Protein AF-A0A5K0XGJ3-F1 (afdb_monomer_lite)

Secondary structure (DSSP, 8-state):
--GGGSTTHHHHHHTT-TTTB---S----TTT--SS-HHHHHHHHHHHTTPPPPEEEEEEE---GGGGSSSS----------------------------------EEEEEEEEE-TTS-EEEEE--S--BSSHHHHHHHHHHHHHHHHHHHHH-TTS-HHHHHHHHHTTTEEE-HHHHHHHHHHHHHHHHHHHHHHHHHHHHHHHHHHHH-SS-------STTPPPPEEES---S-B--TTSEEEEEEEEEEEETTEEEEEEEEEEEEEETTTT-B-HHHHHHHHHPBTT-EEE---PPPPHHHHHHHHHHHTTS-----

InterPro domains:
  IPR040870 HEN1, double-stranded RNA binding domain 2 [PF17842] (7-153)

Foldseek 3Di:
DLLLLALFSQQCVQLLHVAWFGQFQADDDPVFDDGDFLQVSLQSNCVVLQWDRKDKDKDKDQDDPPPPPPPPDDDDDDDDDDDDDDDDDDDDDDDDDDDDDPDSQIWMAMWIFIGGPVRHTFKTAGFPDTDSDSVSNSRRSSSLVSVLRNCCLQVLVDQVVVSQVVLVVGRMHGDSVVNCVSCVVVSVVSVVQVVVQVVVVVVVVVVCVVPPPDDDPDDPPDPPDWDKDKDDDAPVAADDAQDKDWDWDWDWDDDPPDTHTQGTDGTRIHGAPGRRTPPVVNVQRRPGHPPMDIDTDDGDDGPVSSVVRSVVPVPDDDDDD

pLDDT: mean 74.1, std 24.31, range [26.73, 98.06]

Radius of gyration: 24.87 Å; chains: 1; bounding box: 54×74×60 Å

Sequence (321 aa):
MLLSRLPDGNYKISRDAPLAAELPLAFTARSNWRGSFPRDLLCTFCHQHHLSEPVFSVTSSEAPLKAMGEQEKLESENPLEVDKLRNRRLDGEENGESCGDGSTKSLYRCTLTVLTKRGDIIIECSPGDFYRSKNDAVQSAALKVLGWLSKCFKQFDFPVEKFVCLGSAHGIHVSVSNFSQQFSKQITLYGSLHNVQQKNASIKRRLSDAINGRNQPNSPHENGKIHFNIEGPDSGIYASNGSLACISYAVFWVNGDQRNCVDRNEQFEFEMGVGAVIFPVEDCVSQMSVNQVGNFITSVPSEELIQALNNKITAFPSSFP

Structure (mmCIF, N/CA/C/O backbone):
data_AF-A0A5K0XGJ3-F1
#
_entry.id   AF-A0A5K0XGJ3-F1
#
loop_
_atom_site.group_PDB
_atom_site.id
_atom_site.type_symbol
_atom_site.label_atom_id
_atom_site.label_alt_id
_atom_site.label_comp_id
_atom_site.label_asym_id
_atom_site.label_entity_id
_atom_site.label_seq_id
_atom_site.pdbx_PDB_ins_code
_atom_site.Cartn_x
_atom_site.Cartn_y
_atom_site.Cartn_z
_atom_site.occupancy
_atom_site.B_iso_or_equiv
_atom_site.auth_seq_id
_atom_site.auth_comp_id
_atom_site.auth_asym_id
_atom_site.auth_atom_id
_atom_site.pdbx_PDB_model_num
ATOM 1 N N . MET A 1 1 ? 9.718 14.622 8.438 1.00 62.19 1 MET A N 1
ATOM 2 C CA . MET A 1 1 ? 9.601 14.556 6.965 1.00 62.19 1 MET A CA 1
ATOM 3 C C . MET A 1 1 ? 8.116 14.560 6.623 1.00 62.19 1 MET A C 1
ATOM 5 O O . MET A 1 1 ? 7.372 13.886 7.318 1.00 62.19 1 MET A O 1
ATOM 9 N N . LEU A 1 2 ? 7.652 15.337 5.643 1.00 71.88 2 LEU A N 1
ATOM 10 C CA . LEU A 1 2 ? 6.216 15.439 5.335 1.00 71.88 2 LEU A CA 1
ATOM 11 C C . LEU A 1 2 ? 5.620 14.094 4.886 1.00 71.88 2 LEU A C 1
ATOM 13 O O . LEU A 1 2 ? 4.523 13.735 5.303 1.00 71.88 2 LEU A O 1
ATOM 17 N N . LEU A 1 3 ? 6.411 13.317 4.137 1.00 79.12 3 LEU A N 1
ATOM 18 C CA . LEU A 1 3 ? 6.066 11.972 3.684 1.00 79.12 3 LEU A CA 1
ATOM 19 C C . LEU A 1 3 ? 5.639 11.066 4.844 1.00 79.12 3 LEU A C 1
ATOM 21 O O . LEU A 1 3 ? 4.601 10.432 4.754 1.00 79.12 3 LEU A O 1
ATOM 25 N N . SER A 1 4 ? 6.357 11.063 5.972 1.00 82.56 4 SER A N 1
ATOM 26 C CA . SER A 1 4 ? 6.059 10.157 7.092 1.00 82.56 4 SER A CA 1
ATOM 27 C C . SER A 1 4 ? 4.691 10.399 7.732 1.00 82.56 4 SER A C 1
ATOM 29 O O . SER A 1 4 ? 4.203 9.534 8.440 1.00 82.56 4 SER A O 1
ATOM 31 N N . ARG A 1 5 ? 4.076 11.567 7.516 1.00 83.38 5 ARG A N 1
ATOM 32 C CA . ARG A 1 5 ? 2.757 11.905 8.065 1.00 83.38 5 ARG A CA 1
ATOM 33 C C . ARG A 1 5 ? 1.597 11.469 7.160 1.00 83.38 5 ARG A C 1
ATOM 35 O O . ARG A 1 5 ? 0.444 11.581 7.586 1.00 83.38 5 ARG A O 1
ATOM 42 N N . LEU A 1 6 ? 1.880 11.006 5.940 1.00 84.31 6 LEU A N 1
ATOM 43 C CA . LEU A 1 6 ? 0.890 10.395 5.056 1.00 84.31 6 LEU A CA 1
ATOM 44 C C . LEU A 1 6 ? 0.617 8.940 5.478 1.00 84.31 6 LEU A C 1
ATOM 46 O O . LEU A 1 6 ? 1.550 8.262 5.919 1.00 84.31 6 LEU A O 1
ATOM 50 N N . PRO A 1 7 ? -0.617 8.429 5.304 1.00 86.25 7 PRO A N 1
ATOM 51 C CA . PRO A 1 7 ? -0.971 7.054 5.674 1.00 86.25 7 PRO A CA 1
ATOM 52 C C . PRO A 1 7 ? -0.079 5.976 5.031 1.00 86.25 7 PRO A C 1
ATOM 54 O O . PRO A 1 7 ? 0.305 5.017 5.692 1.00 86.25 7 PRO A O 1
ATOM 57 N N . ASP A 1 8 ? 0.302 6.152 3.765 1.00 89.12 8 ASP A N 1
ATOM 58 C CA . ASP A 1 8 ? 1.191 5.260 3.004 1.00 89.12 8 ASP A CA 1
ATOM 59 C C . ASP A 1 8 ? 2.670 5.677 3.057 1.00 89.12 8 ASP A C 1
ATOM 61 O O . ASP A 1 8 ? 3.558 4.959 2.595 1.00 89.12 8 ASP A O 1
ATOM 65 N N . GLY A 1 9 ? 2.974 6.835 3.638 1.00 89.44 9 GLY A N 1
ATOM 66 C CA . GLY A 1 9 ? 4.319 7.390 3.594 1.00 89.44 9 GLY A CA 1
ATOM 67 C C . GLY A 1 9 ? 5.323 6.655 4.478 1.00 89.44 9 GLY A C 1
ATOM 68 O O . GLY A 1 9 ? 6.458 6.443 4.058 1.00 89.44 9 GLY A O 1
ATOM 69 N N . ASN A 1 10 ? 4.918 6.190 5.666 1.00 92.00 10 ASN A N 1
ATOM 70 C CA . ASN A 1 10 ? 5.790 5.344 6.494 1.00 92.00 10 ASN A CA 1
ATOM 71 C C . ASN A 1 10 ? 6.074 3.988 5.828 1.00 92.00 10 ASN A C 1
ATOM 73 O O . ASN A 1 10 ? 7.164 3.450 6.008 1.00 92.00 10 ASN A O 1
ATOM 77 N N . TYR A 1 11 ? 5.145 3.465 5.017 1.00 95.38 11 TYR A N 1
ATOM 78 C CA . TYR A 1 11 ? 5.396 2.263 4.221 1.00 95.38 11 TYR A CA 1
ATOM 79 C C . TYR A 1 11 ? 6.480 2.538 3.176 1.00 95.38 11 TYR A C 1
ATOM 81 O O . TYR A 1 11 ? 7.513 1.874 3.184 1.00 95.38 11 TYR A O 1
ATOM 89 N N . LYS A 1 12 ? 6.310 3.590 2.367 1.00 93.00 12 LYS A N 1
ATOM 90 C CA . LYS A 1 12 ? 7.301 4.048 1.378 1.00 93.00 12 LYS A CA 1
ATOM 91 C C . LYS A 1 12 ? 8.697 4.257 1.980 1.00 93.00 12 LYS A C 1
ATOM 93 O O . LYS A 1 12 ? 9.689 3.815 1.406 1.00 93.00 12 LYS A O 1
ATOM 98 N N . ILE A 1 13 ? 8.773 4.869 3.165 1.00 92.12 13 ILE A N 1
ATOM 99 C CA . ILE A 1 13 ? 10.032 5.063 3.904 1.00 92.12 13 ILE A CA 1
ATOM 100 C C . ILE A 1 13 ? 10.612 3.724 4.375 1.00 92.12 13 ILE A C 1
ATOM 102 O O . ILE A 1 13 ? 11.807 3.504 4.219 1.00 92.12 13 ILE A O 1
ATOM 106 N N . SER A 1 14 ? 9.790 2.814 4.910 1.00 94.75 14 SER A N 1
ATOM 107 C CA . SER A 1 14 ? 10.250 1.488 5.363 1.00 94.75 14 SER A CA 1
ATOM 108 C C . SER A 1 14 ? 10.803 0.613 4.235 1.00 94.75 14 SER A C 1
ATOM 110 O O . SER A 1 14 ? 11.557 -0.322 4.485 1.00 94.75 14 SER A O 1
ATOM 112 N N . ARG A 1 15 ? 10.415 0.912 2.993 1.00 95.00 15 ARG A N 1
ATOM 113 C CA . ARG A 1 15 ? 10.881 0.243 1.776 1.00 95.00 15 ARG A CA 1
ATOM 114 C C . ARG A 1 15 ? 12.132 0.889 1.178 1.00 95.00 15 ARG A C 1
ATOM 116 O O . ARG A 1 15 ? 12.635 0.364 0.194 1.00 95.00 15 ARG A O 1
ATOM 123 N N . ASP A 1 16 ? 12.567 2.025 1.731 1.00 92.56 16 ASP A N 1
ATOM 124 C CA . ASP A 1 16 ? 13.573 2.933 1.161 1.00 92.56 16 ASP A CA 1
ATOM 125 C C . ASP A 1 16 ? 13.367 3.182 -0.345 1.00 92.56 16 ASP A C 1
ATOM 127 O O . ASP A 1 16 ? 14.307 3.271 -1.122 1.00 92.56 16 ASP A O 1
ATOM 131 N N . ALA A 1 17 ? 12.097 3.261 -0.754 1.00 92.88 17 ALA A N 1
ATOM 132 C CA . ALA A 1 17 ? 11.679 3.371 -2.151 1.00 92.88 17 ALA A CA 1
ATOM 133 C C . ALA A 1 17 ? 10.511 4.365 -2.274 1.00 92.88 17 ALA A C 1
ATOM 135 O O . ALA A 1 17 ? 9.372 3.981 -2.560 1.00 92.88 17 ALA A O 1
ATOM 136 N N . PRO A 1 18 ? 10.747 5.650 -1.971 1.00 89.06 18 PRO A N 1
ATOM 137 C CA . PRO A 1 18 ? 9.699 6.657 -1.851 1.00 89.06 18 PRO A CA 1
ATOM 138 C C . PRO A 1 18 ? 8.942 6.941 -3.153 1.00 89.06 18 PRO A C 1
ATOM 140 O O . PRO A 1 18 ? 7.766 7.316 -3.084 1.00 89.06 18 PRO A O 1
ATOM 143 N N . LEU A 1 19 ? 9.580 6.757 -4.316 1.00 89.88 19 LEU A N 1
ATOM 144 C CA . LEU A 1 19 ? 8.954 6.968 -5.624 1.00 89.88 19 LEU A CA 1
ATOM 145 C C . LEU A 1 19 ? 8.444 5.675 -6.264 1.00 89.88 19 LEU A C 1
ATOM 147 O O . LEU A 1 19 ? 7.490 5.736 -7.035 1.00 89.88 19 LEU A O 1
ATOM 151 N N . ALA A 1 20 ? 9.046 4.526 -5.947 1.00 92.44 20 ALA A N 1
ATOM 152 C CA . ALA A 1 20 ? 8.668 3.250 -6.551 1.00 92.44 20 ALA A CA 1
ATOM 153 C C . ALA A 1 20 ? 7.603 2.483 -5.750 1.00 92.44 20 ALA A C 1
ATOM 155 O O . ALA A 1 20 ? 6.662 1.963 -6.344 1.00 92.44 20 ALA A O 1
ATOM 156 N N . ALA A 1 21 ? 7.717 2.412 -4.419 1.00 94.88 21 ALA A N 1
ATOM 157 C CA . ALA A 1 21 ? 6.818 1.604 -3.593 1.00 94.88 21 ALA A CA 1
ATOM 158 C C . ALA A 1 21 ? 5.439 2.258 -3.424 1.00 94.88 21 ALA A C 1
ATOM 160 O O . ALA A 1 21 ? 5.340 3.469 -3.248 1.00 94.88 21 ALA A O 1
ATOM 161 N N . GLU A 1 22 ? 4.377 1.459 -3.371 1.00 93.25 22 GLU A N 1
ATOM 162 C CA . GLU A 1 22 ? 3.020 1.875 -2.991 1.00 93.25 22 GLU A CA 1
ATOM 163 C C . GLU A 1 22 ? 2.478 0.930 -1.922 1.00 93.25 22 GLU A C 1
ATOM 165 O O . GLU A 1 22 ? 2.857 -0.240 -1.867 1.00 93.25 22 GLU A O 1
ATOM 170 N N . LEU A 1 23 ? 1.621 1.446 -1.036 1.00 95.00 23 LEU A N 1
ATOM 171 C CA . LEU A 1 23 ? 1.004 0.615 -0.005 1.00 95.00 23 LEU A CA 1
ATOM 172 C C . LEU A 1 23 ? 0.109 -0.443 -0.684 1.00 95.00 23 LEU A C 1
ATOM 174 O O . LEU A 1 23 ? -0.845 -0.042 -1.356 1.00 95.00 23 LEU A O 1
ATOM 178 N N . PRO A 1 24 ? 0.365 -1.753 -0.488 1.00 96.00 24 PRO A N 1
ATOM 179 C CA . PRO A 1 24 ? -0.404 -2.805 -1.140 1.00 96.00 24 PRO A CA 1
ATOM 180 C C . PRO A 1 24 ? -1.897 -2.723 -0.819 1.00 96.00 24 PRO A C 1
ATOM 182 O O . PRO A 1 24 ? -2.304 -2.309 0.267 1.00 96.00 24 PRO A O 1
ATOM 185 N N . LEU A 1 25 ? -2.728 -3.172 -1.754 1.00 92.19 25 LEU A N 1
ATOM 186 C CA . LEU A 1 25 ? -4.184 -3.173 -1.606 1.00 92.19 25 LEU A CA 1
ATOM 187 C C . LEU A 1 25 ? -4.695 -4.337 -0.749 1.00 92.19 25 LEU A C 1
ATOM 189 O O . LEU A 1 25 ? -5.794 -4.258 -0.197 1.00 92.19 25 LEU A O 1
ATOM 193 N N . ALA A 1 26 ? -3.909 -5.407 -0.634 1.00 93.25 26 ALA A N 1
ATOM 194 C CA . ALA A 1 26 ? -4.261 -6.613 0.099 1.00 93.25 26 ALA A CA 1
ATOM 195 C C . ALA A 1 26 ? -3.064 -7.157 0.886 1.00 93.25 26 ALA A C 1
ATOM 197 O O . ALA A 1 26 ? -1.911 -6.995 0.492 1.00 93.25 26 ALA A O 1
ATOM 198 N N . PHE A 1 27 ? -3.361 -7.817 2.005 1.00 95.00 27 PHE A N 1
ATOM 199 C CA . PHE A 1 27 ? -2.390 -8.585 2.772 1.00 95.00 27 PHE A CA 1
ATOM 200 C C . PHE A 1 27 ? -2.592 -10.062 2.430 1.00 95.00 27 PHE A C 1
ATOM 202 O O . PHE A 1 27 ? -3.599 -10.651 2.819 1.00 95.00 27 PHE A O 1
ATOM 209 N N . THR A 1 28 ? -1.673 -10.638 1.659 1.00 93.06 28 THR A N 1
ATOM 210 C CA . THR A 1 28 ? -1.773 -12.018 1.159 1.00 93.06 28 THR A CA 1
ATOM 211 C C . THR A 1 28 ? -1.199 -13.004 2.173 1.00 93.06 28 THR A C 1
ATOM 213 O O . THR A 1 28 ? -1.919 -13.816 2.749 1.00 93.06 28 THR A O 1
ATOM 216 N N . ALA A 1 29 ? 0.102 -12.902 2.429 1.00 90.50 29 ALA A N 1
ATOM 217 C CA . ALA A 1 29 ? 0.843 -13.744 3.346 1.00 90.50 29 ALA A CA 1
ATOM 218 C C . ALA A 1 29 ? 2.013 -12.973 3.958 1.00 90.50 29 ALA A C 1
ATOM 220 O O . ALA A 1 29 ? 2.643 -12.121 3.328 1.00 90.50 29 ALA A O 1
ATOM 221 N N . ARG A 1 30 ? 2.380 -13.350 5.185 1.00 93.38 30 ARG A N 1
ATOM 222 C CA . ARG A 1 30 ? 3.536 -12.769 5.880 1.00 93.38 30 ARG A CA 1
ATOM 223 C C . ARG A 1 30 ? 4.850 -12.935 5.103 1.00 93.38 30 ARG A C 1
ATOM 225 O O . ARG A 1 30 ? 5.699 -12.059 5.191 1.00 93.38 30 ARG A O 1
ATOM 232 N N . SER A 1 31 ? 5.023 -14.046 4.385 1.00 93.19 31 SER A N 1
ATOM 233 C CA . SER A 1 31 ? 6.225 -14.339 3.589 1.00 93.19 31 SER A CA 1
ATOM 234 C C . SER A 1 31 ? 6.384 -13.421 2.377 1.00 93.19 31 SER A C 1
ATOM 236 O O . SER A 1 31 ? 7.509 -13.139 1.963 1.00 93.19 31 SER A O 1
ATOM 238 N N . ASN A 1 32 ? 5.264 -12.954 1.825 1.00 94.50 32 ASN A N 1
ATOM 239 C CA . ASN A 1 32 ? 5.234 -12.129 0.622 1.00 94.50 32 ASN A CA 1
ATOM 240 C C . ASN A 1 32 ? 5.254 -10.640 0.965 1.00 94.50 32 ASN A C 1
ATOM 242 O O . ASN A 1 32 ? 5.804 -9.843 0.210 1.00 94.50 32 ASN A O 1
ATOM 246 N N . TRP A 1 33 ? 4.732 -10.268 2.138 1.00 96.25 33 TRP A N 1
ATOM 247 C CA . TRP A 1 33 ? 4.757 -8.886 2.595 1.00 96.25 33 TRP A CA 1
ATOM 248 C C . TRP A 1 33 ? 6.186 -8.335 2.661 1.00 96.25 33 TRP A C 1
ATOM 250 O O . TRP A 1 33 ? 7.147 -9.026 3.021 1.00 96.25 33 TRP A O 1
ATOM 260 N N . ARG A 1 34 ? 6.326 -7.056 2.323 1.00 97.00 34 ARG A N 1
ATOM 261 C CA . ARG A 1 34 ? 7.596 -6.339 2.323 1.00 97.00 34 ARG A CA 1
ATOM 262 C C . ARG A 1 34 ? 7.438 -4.994 3.025 1.00 97.00 34 ARG A C 1
ATOM 264 O O . ARG A 1 34 ? 6.404 -4.353 2.913 1.00 97.00 34 ARG A O 1
ATOM 271 N N . GLY A 1 35 ? 8.480 -4.552 3.729 1.00 95.94 35 GLY A N 1
ATOM 272 C CA . GLY A 1 35 ? 8.426 -3.341 4.560 1.00 95.94 35 GLY A CA 1
ATOM 273 C C . GLY A 1 35 ? 7.675 -3.550 5.877 1.00 95.94 35 GLY A C 1
ATOM 274 O O . GLY A 1 35 ? 7.438 -4.681 6.305 1.00 95.94 35 GLY A O 1
ATOM 275 N N . SER A 1 36 ? 7.316 -2.450 6.539 1.00 97.00 36 SER A N 1
ATOM 276 C CA . SER A 1 36 ? 6.611 -2.497 7.825 1.00 97.00 36 SER A CA 1
ATOM 277 C C . SER A 1 36 ? 5.206 -3.085 7.687 1.00 97.00 36 SER A C 1
ATOM 279 O O . SER A 1 36 ? 4.512 -2.839 6.699 1.00 97.00 36 SER A O 1
ATOM 281 N N . PHE A 1 37 ? 4.768 -3.849 8.689 1.00 97.62 37 PHE A N 1
ATOM 282 C CA . PHE A 1 37 ? 3.450 -4.483 8.682 1.00 97.62 37 PHE A CA 1
ATOM 283 C C . PHE A 1 37 ? 2.308 -3.463 8.835 1.00 97.62 37 PHE A C 1
ATOM 285 O O . PHE A 1 37 ? 2.475 -2.465 9.545 1.00 97.62 37 PHE A O 1
ATOM 292 N N . PRO A 1 38 ? 1.125 -3.715 8.237 1.00 97.81 38 PRO A N 1
ATOM 293 C CA . PRO A 1 38 ? -0.022 -2.808 8.308 1.00 97.81 38 PRO A CA 1
ATOM 294 C C . PRO A 1 38 ? -0.415 -2.392 9.729 1.00 97.81 38 PRO A C 1
ATOM 296 O O . PRO A 1 38 ? -0.690 -1.217 9.970 1.00 97.81 38 PRO A O 1
ATOM 299 N N . ARG A 1 39 ? -0.403 -3.326 10.689 1.00 97.56 39 ARG A N 1
ATOM 300 C CA . ARG A 1 39 ? -0.685 -3.025 12.100 1.00 97.56 39 ARG A CA 1
ATOM 301 C C . ARG A 1 39 ? 0.252 -1.942 12.639 1.00 97.56 39 ARG A C 1
ATOM 303 O O . ARG A 1 39 ? -0.209 -0.954 13.205 1.00 97.56 39 ARG A O 1
ATOM 310 N N . ASP A 1 40 ? 1.554 -2.116 12.443 1.00 97.62 40 ASP A N 1
ATOM 311 C CA . ASP A 1 40 ? 2.577 -1.225 12.999 1.00 97.62 40 ASP A CA 1
ATOM 312 C C . ASP A 1 40 ? 2.584 0.134 12.290 1.00 97.62 40 ASP A C 1
ATOM 314 O O . ASP A 1 40 ? 2.767 1.178 12.924 1.00 97.62 40 ASP A O 1
ATOM 318 N N . LEU A 1 41 ? 2.306 0.135 10.983 1.00 97.25 41 LEU A N 1
ATOM 319 C CA . LEU A 1 41 ? 2.082 1.350 10.204 1.00 97.25 41 LEU A CA 1
ATOM 320 C C . LEU A 1 41 ? 0.900 2.154 10.748 1.00 97.25 41 LEU A C 1
ATOM 322 O O . LEU A 1 41 ? 1.030 3.363 10.944 1.00 97.25 41 LEU A O 1
ATOM 326 N N . LEU A 1 42 ? -0.224 1.495 11.046 1.00 97.12 42 LEU A N 1
ATOM 327 C CA . LEU A 1 42 ? -1.395 2.159 11.610 1.00 97.12 42 LEU A CA 1
ATOM 328 C C . LEU A 1 42 ? -1.119 2.694 13.019 1.00 97.12 42 LEU A C 1
ATOM 330 O O . LEU A 1 42 ? -1.468 3.836 13.307 1.00 97.12 42 LEU A O 1
ATOM 334 N N . CYS A 1 43 ? -0.445 1.923 13.877 1.00 96.69 43 CYS A N 1
ATOM 335 C CA . CYS A 1 43 ? -0.039 2.399 15.202 1.00 96.69 43 CYS A CA 1
ATOM 336 C C . CYS A 1 43 ? 0.865 3.638 15.098 1.00 96.69 43 CYS A C 1
ATOM 338 O O . CYS A 1 43 ? 0.652 4.626 15.805 1.00 96.69 43 CYS A O 1
ATOM 340 N N . THR A 1 44 ? 1.831 3.618 14.177 1.00 95.94 44 THR A N 1
ATOM 341 C CA . THR A 1 44 ? 2.739 4.748 13.928 1.00 95.94 44 THR A CA 1
ATOM 342 C C . THR A 1 44 ? 1.976 5.971 13.424 1.00 95.94 44 THR A C 1
ATOM 344 O O . THR A 1 44 ? 2.187 7.076 13.926 1.00 95.94 44 THR A O 1
ATOM 347 N N . PHE A 1 45 ? 1.047 5.783 12.482 1.00 94.38 45 PHE A N 1
ATOM 348 C CA . PHE A 1 45 ? 0.182 6.847 11.979 1.00 94.38 45 PHE A CA 1
ATOM 349 C C . PHE A 1 45 ? -0.650 7.467 13.110 1.00 94.38 45 PHE A C 1
ATOM 351 O O . PHE A 1 45 ? -0.622 8.683 13.302 1.00 94.38 45 PHE A O 1
ATOM 358 N N . CYS A 1 46 ? -1.327 6.646 13.919 1.00 94.56 46 CYS A N 1
ATOM 359 C CA . CYS A 1 46 ? -2.100 7.122 15.064 1.00 94.56 46 CYS A CA 1
ATOM 360 C C . CYS A 1 46 ? -1.231 7.928 16.037 1.00 94.56 46 CYS A C 1
ATOM 362 O O . CYS A 1 46 ? -1.625 9.014 16.462 1.00 94.56 46 CYS A O 1
ATOM 364 N N . HIS A 1 47 ? -0.021 7.453 16.341 1.00 93.94 47 HIS A N 1
ATOM 365 C CA . HIS A 1 47 ? 0.905 8.167 17.215 1.00 93.94 47 HIS A CA 1
ATOM 366 C C . HIS A 1 47 ? 1.309 9.539 16.646 1.00 93.94 47 HIS A C 1
ATOM 368 O O . HIS A 1 47 ? 1.222 10.548 17.345 1.00 93.94 47 HIS A O 1
ATOM 374 N N . GLN A 1 48 ? 1.683 9.604 15.364 1.00 91.38 48 GLN A N 1
ATOM 375 C CA . GLN A 1 48 ? 2.092 10.844 14.689 1.00 91.38 48 GLN A CA 1
ATOM 376 C C . GLN A 1 48 ? 0.974 11.894 14.619 1.00 91.38 48 GLN A C 1
ATOM 378 O O . GLN A 1 48 ? 1.248 13.097 14.637 1.00 91.38 48 GLN A O 1
ATOM 383 N N . HIS A 1 49 ? -0.283 11.451 14.562 1.00 89.75 49 HIS A N 1
ATOM 384 C CA . HIS A 1 49 ? -1.464 12.318 14.544 1.00 89.75 49 HIS A CA 1
ATOM 385 C C . HIS A 1 49 ? -2.078 12.542 15.930 1.00 89.75 49 HIS A C 1
ATOM 387 O O . HIS A 1 49 ? -3.181 13.064 16.030 1.00 89.75 49 HIS A O 1
ATOM 393 N N . HIS A 1 50 ? -1.350 12.213 17.003 1.00 91.75 50 HIS A N 1
ATOM 394 C CA . HIS A 1 50 ? -1.799 12.387 18.387 1.00 91.75 50 HIS A CA 1
ATOM 395 C C . HIS A 1 50 ? -3.145 11.704 18.669 1.00 91.75 50 HIS A C 1
ATOM 397 O O . HIS A 1 50 ? -3.971 12.239 19.401 1.00 91.75 50 HIS A O 1
ATOM 403 N N . LEU A 1 51 ? -3.357 10.510 18.122 1.00 94.25 51 LEU A N 1
ATOM 404 C CA . LEU A 1 51 ? -4.502 9.647 18.407 1.00 94.25 51 LEU A CA 1
ATOM 405 C C . LEU A 1 51 ? -4.155 8.621 19.494 1.00 94.25 51 LEU A C 1
ATOM 407 O O . LEU A 1 51 ? -2.998 8.483 19.912 1.00 94.25 51 LEU A O 1
ATOM 411 N N . SER A 1 52 ? -5.164 7.919 19.997 1.00 95.69 52 SER A N 1
ATOM 412 C CA . SER A 1 52 ? -4.946 6.751 20.857 1.00 95.69 52 SER A CA 1
ATOM 413 C C . SER A 1 52 ? -4.436 5.565 20.034 1.00 95.69 52 SER A C 1
ATOM 415 O O . SER A 1 52 ? -4.563 5.554 18.808 1.00 95.69 52 SER A O 1
ATOM 417 N N . GLU A 1 53 ? -3.833 4.574 20.694 1.00 96.06 53 GLU A N 1
ATOM 418 C CA . GLU A 1 53 ? -3.451 3.337 20.007 1.00 96.06 53 GLU A CA 1
ATOM 419 C C . GLU A 1 53 ? -4.712 2.654 19.441 1.00 96.06 53 GLU A C 1
ATOM 421 O O . GLU A 1 53 ? -5.737 2.617 20.130 1.00 96.06 53 GLU A O 1
ATOM 426 N N . PRO A 1 54 ? -4.687 2.168 18.185 1.00 96.88 54 PRO A N 1
ATOM 427 C CA . PRO A 1 54 ? -5.832 1.479 17.603 1.00 96.88 54 PRO A CA 1
ATOM 428 C C . PRO A 1 54 ? -6.165 0.204 18.385 1.00 96.88 54 PRO A C 1
ATOM 430 O O . PRO A 1 54 ? -5.284 -0.580 18.740 1.00 96.88 54 PRO A O 1
ATOM 433 N N . VAL A 1 55 ? -7.456 -0.018 18.622 1.00 97.12 55 VAL A N 1
ATOM 434 C CA . VAL A 1 55 ? -7.963 -1.187 19.346 1.00 97.12 55 VAL A CA 1
ATOM 435 C C . VAL A 1 55 ? -8.348 -2.263 18.340 1.00 97.12 55 VAL A C 1
ATOM 437 O O . VAL A 1 55 ? -9.166 -2.018 17.458 1.00 97.12 55 VAL A O 1
ATOM 440 N N . PHE A 1 56 ? -7.779 -3.458 18.488 1.00 96.88 56 PHE A N 1
ATOM 441 C CA . PHE A 1 56 ? -8.066 -4.620 17.647 1.00 96.88 56 PHE A CA 1
ATOM 442 C C . PHE A 1 56 ? -8.832 -5.664 18.454 1.00 96.88 56 PHE A C 1
ATOM 444 O O . PHE A 1 56 ? -8.350 -6.117 19.491 1.00 96.88 56 PHE A O 1
ATOM 451 N N . SER A 1 57 ? -10.002 -6.071 17.969 1.00 96.06 57 SER A N 1
ATOM 452 C CA . SER A 1 57 ? -10.825 -7.108 18.593 1.00 96.06 57 SER A CA 1
ATOM 453 C C . SER A 1 57 ? -10.991 -8.280 17.636 1.00 96.06 57 SER A C 1
ATOM 455 O O . SER A 1 57 ? -11.655 -8.176 16.607 1.00 96.06 57 SER A O 1
ATOM 457 N N . VAL A 1 58 ? -10.356 -9.404 17.966 1.00 94.75 58 VAL A N 1
ATOM 458 C CA . VAL A 1 58 ? -10.387 -10.611 17.135 1.00 94.75 58 VAL A CA 1
ATOM 459 C C . VAL A 1 58 ? -11.472 -11.553 17.637 1.00 94.75 58 VAL A C 1
ATOM 461 O O . VAL A 1 58 ? -11.436 -11.988 18.787 1.00 94.75 58 VAL A O 1
ATOM 464 N N . THR A 1 59 ? -12.406 -11.905 16.762 1.00 92.81 59 THR A N 1
ATOM 465 C CA . THR A 1 59 ? -13.447 -12.900 17.018 1.00 92.81 59 THR A CA 1
ATOM 466 C C . THR A 1 59 ? -13.163 -14.174 16.232 1.00 92.81 59 THR A C 1
ATOM 468 O O . THR A 1 59 ? -12.608 -14.140 15.132 1.00 92.81 59 THR A O 1
ATOM 471 N N . SER A 1 60 ? -13.507 -15.315 16.828 1.00 90.69 60 SER A N 1
ATOM 472 C CA . SER A 1 60 ? -13.411 -16.636 16.208 1.00 90.69 60 SER A CA 1
ATOM 473 C C . SER A 1 60 ? -14.814 -17.126 15.871 1.00 90.69 60 SER A C 1
ATOM 475 O O . SER A 1 60 ? -15.719 -16.996 16.693 1.00 90.69 60 SER A O 1
ATOM 477 N N . SER A 1 61 ? -14.989 -17.691 14.683 1.00 82.88 61 SER A N 1
ATOM 478 C CA . SER A 1 61 ? -16.206 -18.373 14.259 1.00 82.88 61 SER A CA 1
ATOM 479 C C . SER A 1 61 ? -15.873 -19.819 13.907 1.00 82.88 61 SER A C 1
ATOM 481 O O . SER A 1 61 ? -14.953 -20.097 13.133 1.00 82.88 61 SER A O 1
ATOM 483 N N . GLU A 1 62 ? -16.624 -20.745 14.489 1.00 73.31 62 GLU A N 1
ATOM 484 C CA . GLU A 1 62 ? -16.598 -22.161 14.136 1.00 73.31 62 GLU A CA 1
ATOM 485 C C . GLU A 1 62 ? -17.583 -22.376 12.983 1.00 73.31 62 GLU A C 1
ATOM 487 O O . GLU A 1 62 ? -18.743 -22.726 13.181 1.00 73.31 62 GLU A O 1
ATOM 492 N N . ALA A 1 63 ? -17.152 -22.080 11.756 1.00 56.31 63 ALA A N 1
ATOM 493 C CA . ALA A 1 63 ? -17.959 -22.353 10.572 1.00 56.31 63 ALA A CA 1
ATOM 494 C C . ALA A 1 63 ? -17.696 -23.790 10.079 1.00 56.31 63 ALA A C 1
ATOM 496 O O . ALA A 1 63 ? -16.534 -24.159 9.876 1.00 56.31 63 ALA A O 1
ATOM 497 N N . PRO A 1 64 ? -18.733 -24.607 9.812 1.00 48.22 64 PRO A N 1
ATOM 498 C CA . PRO A 1 64 ? -18.564 -25.834 9.045 1.00 48.22 64 PRO A CA 1
ATOM 499 C C . PRO A 1 64 ? -18.070 -25.469 7.638 1.00 48.22 64 PRO A C 1
ATOM 501 O O . PR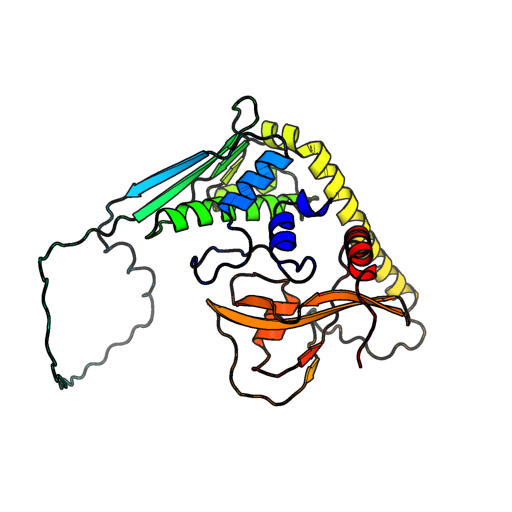O A 1 64 ? -18.668 -24.626 6.973 1.00 48.22 64 PRO A O 1
ATOM 504 N N . LEU A 1 65 ? -17.005 -26.123 7.163 1.00 50.16 65 LEU A N 1
ATOM 505 C CA . LEU A 1 65 ? -16.278 -25.854 5.904 1.00 50.16 65 LEU A CA 1
ATOM 506 C C . LEU A 1 65 ? -17.124 -25.835 4.604 1.00 50.16 65 LEU A C 1
ATOM 508 O O . LEU A 1 65 ? -16.578 -25.613 3.527 1.00 50.16 65 LEU A O 1
ATOM 512 N N . LYS A 1 66 ? -18.443 -26.051 4.668 1.00 42.78 66 LYS A N 1
ATOM 513 C CA . LYS A 1 66 ? -19.341 -26.115 3.504 1.00 42.78 66 LYS A CA 1
ATOM 514 C C . LYS A 1 66 ? -19.679 -24.757 2.875 1.00 42.78 66 LYS A C 1
ATOM 516 O O . LYS A 1 66 ? -20.163 -24.743 1.755 1.00 42.78 66 LYS A O 1
ATOM 521 N N . ALA A 1 67 ? -19.404 -23.630 3.532 1.00 41.31 67 ALA A N 1
ATOM 522 C CA . ALA A 1 67 ? -19.838 -22.314 3.043 1.00 41.31 67 ALA A CA 1
ATOM 523 C C . ALA A 1 67 ? -18.891 -21.629 2.030 1.00 41.31 67 ALA A C 1
ATOM 525 O O . ALA A 1 67 ? -19.204 -20.542 1.563 1.00 41.31 67 ALA A O 1
ATOM 526 N N . MET A 1 68 ? -17.737 -22.220 1.687 1.00 48.69 68 MET A N 1
ATOM 527 C CA . MET A 1 68 ? -16.751 -21.583 0.788 1.00 48.69 68 MET A CA 1
ATOM 528 C C . MET A 1 68 ? -16.621 -22.250 -0.594 1.00 48.69 68 MET A C 1
ATOM 530 O O . MET A 1 68 ? -15.772 -21.841 -1.377 1.00 48.69 68 MET A O 1
ATOM 534 N N . GLY A 1 69 ? -17.436 -23.268 -0.904 1.00 38.56 69 GLY A N 1
ATOM 535 C CA . GLY A 1 69 ? -17.369 -24.011 -2.172 1.00 38.56 69 GLY A CA 1
ATOM 536 C C . GLY A 1 69 ? -18.339 -23.563 -3.275 1.00 38.56 69 GLY A C 1
ATOM 537 O O . GLY A 1 69 ? -18.256 -24.087 -4.379 1.00 38.56 69 GLY A O 1
ATOM 538 N N . GLU A 1 70 ? -19.255 -22.626 -3.015 1.00 38.59 70 GLU A N 1
ATOM 539 C CA . GLU A 1 70 ? -20.371 -22.317 -3.934 1.00 38.59 70 GLU A CA 1
ATOM 540 C C . GLU A 1 70 ? -20.224 -20.996 -4.717 1.00 38.59 70 GLU A C 1
ATOM 542 O O . GLU A 1 70 ? -21.200 -20.493 -5.261 1.00 38.59 70 GLU A O 1
ATOM 547 N N . GLN A 1 71 ? -19.013 -20.438 -4.838 1.00 39.31 71 GLN A N 1
ATOM 548 C CA . GLN A 1 71 ? -18.759 -19.280 -5.721 1.00 39.31 71 GLN A CA 1
ATOM 549 C C . GLN A 1 71 ? -18.006 -19.607 -7.021 1.00 39.31 71 GLN A C 1
ATOM 551 O O . GLN A 1 71 ? -17.751 -18.707 -7.814 1.00 39.31 71 GLN A O 1
ATOM 556 N N . GLU A 1 72 ? -17.746 -20.885 -7.307 1.00 41.22 72 GLU A N 1
ATOM 557 C CA . GLU A 1 72 ? -17.242 -21.340 -8.610 1.00 41.22 72 GLU A CA 1
ATOM 558 C C . GLU A 1 72 ? -18.082 -22.509 -9.147 1.00 41.22 72 GLU A C 1
ATOM 560 O O . GLU A 1 72 ? -17.609 -23.642 -9.196 1.00 41.22 72 GLU A O 1
ATOM 565 N N . LYS A 1 73 ? -19.345 -22.266 -9.530 1.00 34.41 73 LYS A N 1
ATOM 566 C CA . LYS A 1 73 ? -20.026 -23.032 -10.600 1.00 34.41 73 LYS A CA 1
ATOM 567 C C . LYS A 1 73 ? -21.443 -22.530 -10.886 1.00 34.41 73 LYS A C 1
ATOM 569 O O . LYS A 1 73 ? -22.397 -22.927 -10.232 1.00 34.41 73 LYS A O 1
ATOM 574 N N . LEU A 1 74 ? -21.550 -21.715 -11.926 1.00 27.09 74 LEU A N 1
ATOM 575 C CA . LEU A 1 74 ? -22.710 -21.476 -12.795 1.00 27.09 74 LEU A CA 1
ATOM 576 C C . LEU A 1 74 ? -22.096 -20.647 -13.942 1.00 27.09 74 LEU A C 1
ATOM 578 O O . LEU A 1 74 ? -21.529 -19.599 -13.670 1.00 27.09 74 LEU A O 1
ATOM 582 N N . GLU A 1 75 ? -21.987 -21.069 -15.200 1.00 28.91 75 GLU A N 1
ATOM 583 C CA . GLU A 1 75 ? -22.802 -21.965 -16.019 1.00 28.91 75 GLU A CA 1
ATOM 584 C C . GLU A 1 75 ? -21.934 -22.586 -17.135 1.00 28.91 75 GLU A C 1
ATOM 586 O O . GLU A 1 75 ? -21.082 -21.919 -17.719 1.00 28.91 75 GLU A O 1
ATOM 591 N N . SER A 1 76 ? -22.170 -23.858 -17.458 1.00 27.06 76 SER A N 1
ATOM 592 C CA . SER A 1 76 ? -21.994 -24.413 -18.808 1.00 27.06 76 SER A CA 1
ATOM 593 C C . SER A 1 76 ? -22.684 -25.771 -18.838 1.00 27.06 76 SER A C 1
ATOM 595 O O . SER A 1 76 ? -22.111 -26.792 -18.452 1.00 27.06 76 SER A O 1
ATOM 597 N N . GLU A 1 77 ? -23.935 -25.773 -19.282 1.00 30.92 77 GLU A N 1
ATOM 598 C CA . GLU A 1 77 ? -24.661 -26.980 -19.657 1.00 30.92 77 GLU A CA 1
ATOM 599 C C . GLU A 1 77 ? -24.054 -27.576 -20.938 1.00 30.92 77 GLU A C 1
ATOM 601 O O . GLU A 1 77 ? -24.012 -26.926 -21.980 1.00 30.92 77 GLU A O 1
ATOM 606 N N . ASN A 1 78 ? -23.583 -28.822 -20.875 1.00 28.11 78 ASN A N 1
ATOM 607 C CA . ASN A 1 78 ? -24.174 -29.907 -21.663 1.00 28.11 78 ASN A CA 1
ATOM 608 C C . ASN A 1 78 ? -23.596 -31.281 -21.262 1.00 28.11 78 ASN A C 1
ATOM 610 O O . ASN A 1 78 ? -22.412 -31.372 -20.930 1.00 28.11 78 ASN A O 1
ATOM 614 N N . PRO A 1 79 ? -24.411 -32.355 -21.280 1.00 34.22 79 PRO A N 1
ATOM 615 C CA . PRO A 1 79 ? -24.047 -33.659 -20.737 1.00 34.22 79 PRO A CA 1
ATOM 616 C C . PRO A 1 79 ? -23.646 -34.635 -21.844 1.00 34.22 79 PRO A C 1
ATOM 618 O O . PRO A 1 79 ? -24.434 -34.829 -22.757 1.00 34.22 79 PRO A O 1
ATOM 621 N N . LEU A 1 80 ? -22.506 -35.323 -21.728 1.00 27.42 80 LEU A N 1
ATOM 622 C CA . LEU A 1 80 ? -22.328 -36.666 -22.298 1.00 27.42 80 LEU A CA 1
ATOM 623 C C . LEU A 1 80 ? -21.298 -37.461 -21.480 1.00 27.42 80 LEU A C 1
ATOM 625 O O . LEU A 1 80 ? -20.183 -37.011 -21.225 1.00 27.42 80 LEU A O 1
ATOM 629 N N . GLU A 1 81 ? -21.736 -38.642 -21.051 1.00 29.31 81 GLU A N 1
ATOM 630 C CA . GLU A 1 81 ? -20.987 -39.688 -20.357 1.00 29.31 81 GLU A CA 1
ATOM 631 C C . GLU A 1 81 ? -19.793 -40.202 -21.183 1.00 29.31 81 GLU A C 1
ATOM 633 O O . GLU A 1 81 ? -19.832 -40.174 -22.410 1.00 29.31 81 GLU A O 1
ATOM 638 N N . VAL A 1 82 ? -18.753 -40.720 -20.516 1.00 28.91 82 VAL A N 1
ATOM 639 C CA . VAL A 1 82 ? -18.305 -42.133 -20.577 1.00 28.91 82 VAL A CA 1
ATOM 640 C C . VAL A 1 82 ? -16.971 -42.273 -19.821 1.00 28.91 82 VAL A C 1
ATOM 642 O O . VAL A 1 82 ? -15.923 -41.794 -20.244 1.00 28.91 82 VAL A O 1
ATOM 645 N N . ASP A 1 83 ? -17.070 -42.935 -18.669 1.00 26.73 83 ASP A N 1
ATOM 646 C CA . ASP A 1 83 ? -16.196 -43.983 -18.125 1.00 26.73 83 ASP A CA 1
ATOM 647 C C . ASP A 1 83 ? -14.717 -44.066 -18.576 1.00 26.73 83 ASP A C 1
ATOM 649 O O . ASP A 1 83 ? -14.414 -44.338 -19.741 1.00 26.73 83 ASP A O 1
ATOM 653 N N . LYS A 1 84 ? -13.797 -43.966 -17.598 1.00 29.34 84 LYS A N 1
ATOM 654 C CA . LYS A 1 84 ? -12.645 -44.881 -17.444 1.00 29.34 84 LYS A CA 1
ATOM 655 C C . LYS A 1 84 ? -11.901 -44.664 -16.119 1.00 29.34 84 LYS A C 1
ATOM 657 O O . LYS A 1 84 ? -11.052 -43.786 -15.977 1.00 29.34 84 LYS A O 1
ATOM 662 N N . LEU A 1 85 ? -12.160 -45.570 -15.175 1.00 27.72 85 LEU A N 1
ATOM 663 C CA . LEU A 1 85 ? -11.197 -46.002 -14.157 1.00 27.72 85 LEU A CA 1
ATOM 664 C C . LEU A 1 85 ? -9.880 -46.457 -14.821 1.00 27.72 85 LEU A C 1
ATOM 666 O O . LEU A 1 85 ? -9.934 -47.335 -15.680 1.00 27.72 85 LEU A O 1
ATOM 670 N N . ARG A 1 86 ? -8.711 -46.018 -14.317 1.00 26.86 86 ARG A N 1
ATOM 671 C CA . ARG A 1 86 ? -7.674 -46.944 -13.796 1.00 26.86 86 ARG A CA 1
ATOM 672 C C . ARG A 1 86 ? -6.522 -46.242 -13.055 1.00 26.86 86 ARG A C 1
ATOM 674 O O . ARG A 1 86 ? -5.694 -45.561 -13.643 1.00 26.86 86 ARG A O 1
ATOM 681 N N . ASN A 1 87 ? -6.474 -46.526 -11.756 1.00 28.08 87 ASN A N 1
ATOM 682 C CA . ASN A 1 87 ? -5.337 -46.666 -10.839 1.00 28.08 87 ASN A CA 1
ATOM 683 C C . ASN A 1 87 ? -3.903 -46.427 -11.353 1.00 28.08 87 ASN A C 1
ATOM 685 O O . ASN A 1 87 ? -3.415 -47.163 -12.212 1.00 28.08 87 ASN A O 1
ATOM 689 N N . ARG A 1 88 ? -3.144 -45.644 -10.572 1.00 27.69 88 ARG A N 1
ATOM 690 C CA . ARG A 1 88 ? -1.804 -46.058 -10.121 1.00 27.69 88 ARG A CA 1
ATOM 691 C C . ARG A 1 88 ? -1.527 -45.551 -8.699 1.00 27.69 88 ARG A C 1
ATOM 693 O O . ARG A 1 88 ? -1.187 -44.393 -8.503 1.00 27.69 88 ARG A O 1
ATOM 700 N N . ARG A 1 89 ? -1.701 -46.444 -7.720 1.00 30.84 89 ARG A N 1
ATOM 701 C CA . ARG A 1 89 ? -1.042 -46.374 -6.407 1.00 30.84 89 ARG A CA 1
ATOM 702 C C . ARG A 1 89 ? 0.371 -46.931 -6.559 1.00 30.84 89 ARG A C 1
ATOM 704 O O . ARG A 1 89 ? 0.521 -47.931 -7.259 1.00 30.84 89 ARG A O 1
ATOM 711 N N . LEU A 1 90 ? 1.341 -46.336 -5.873 1.00 32.88 90 LEU A N 1
ATOM 712 C CA . LEU A 1 90 ? 2.392 -47.061 -5.159 1.00 32.88 90 LEU A CA 1
ATOM 713 C C . LEU A 1 90 ? 2.723 -46.262 -3.894 1.00 32.88 90 LEU A C 1
ATOM 715 O O . LEU A 1 90 ? 3.035 -45.075 -3.968 1.00 32.88 90 LEU A O 1
ATOM 719 N N . ASP A 1 91 ? 2.556 -46.956 -2.775 1.00 30.28 91 ASP A N 1
ATOM 720 C CA . ASP A 1 91 ? 2.752 -46.538 -1.393 1.00 30.28 91 ASP A CA 1
ATOM 721 C C . ASP A 1 91 ? 4.240 -46.529 -0.996 1.00 30.28 91 ASP A C 1
ATOM 723 O O . ASP A 1 91 ? 5.081 -47.139 -1.662 1.00 30.28 91 ASP A O 1
ATOM 727 N N . GLY A 1 92 ? 4.533 -45.862 0.124 1.00 27.39 92 GLY A N 1
ATOM 728 C CA . GLY A 1 92 ? 5.822 -45.866 0.818 1.00 27.39 92 GLY A CA 1
ATOM 729 C C . GLY A 1 92 ? 5.760 -45.112 2.155 1.00 27.39 92 GLY A C 1
ATOM 730 O O . GLY A 1 92 ? 6.272 -44.003 2.234 1.00 27.39 92 GLY A O 1
ATOM 731 N N . GLU A 1 93 ? 5.045 -45.717 3.117 1.00 31.52 93 GLU A N 1
ATOM 732 C CA . GLU A 1 93 ? 5.173 -45.733 4.601 1.00 31.52 93 GLU A CA 1
ATOM 733 C C . GLU A 1 93 ? 5.735 -44.480 5.317 1.00 31.52 93 GLU A C 1
ATOM 735 O O . GLU A 1 93 ? 6.878 -44.081 5.128 1.00 31.52 93 GLU A O 1
ATOM 740 N N . GLU A 1 94 ? 4.943 -43.726 6.089 1.00 34.97 94 GLU A N 1
ATOM 741 C CA . GLU A 1 94 ? 4.348 -44.008 7.420 1.00 34.97 94 GLU A CA 1
ATOM 742 C C . GLU A 1 94 ? 5.336 -44.047 8.605 1.00 34.97 94 GLU A C 1
ATOM 744 O O . GLU A 1 94 ? 5.988 -45.039 8.900 1.00 34.97 94 GLU A O 1
ATOM 749 N N . ASN A 1 95 ? 5.342 -42.936 9.345 1.00 32.03 95 ASN A N 1
ATOM 750 C CA . ASN A 1 95 ? 5.318 -42.859 10.809 1.00 32.03 95 ASN A CA 1
ATOM 751 C C . ASN A 1 95 ? 4.559 -41.546 11.087 1.00 32.03 95 ASN A C 1
ATOM 753 O O . ASN A 1 95 ? 5.021 -40.484 10.689 1.00 32.03 95 ASN A O 1
ATOM 757 N N . GLY A 1 96 ? 3.364 -41.482 11.657 1.00 29.92 96 GLY A N 1
ATOM 758 C CA . GLY A 1 96 ? 2.688 -42.410 12.545 1.00 29.92 96 GLY A CA 1
ATOM 759 C C . GLY A 1 96 ? 2.120 -41.578 13.692 1.00 29.92 96 GLY A C 1
ATOM 760 O O . GLY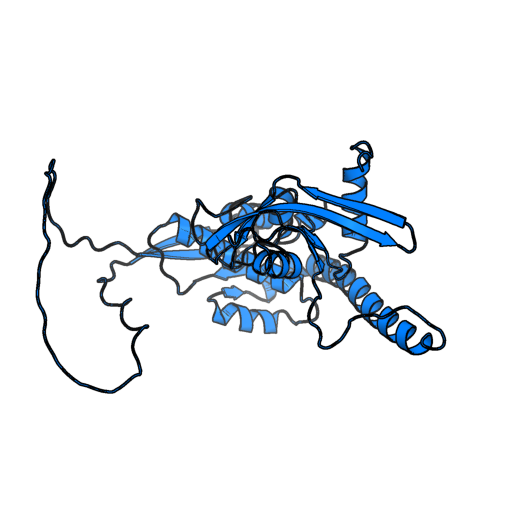 A 1 96 ? 2.621 -41.667 14.799 1.00 29.92 96 GLY A O 1
ATOM 761 N N . GLU A 1 97 ? 1.131 -40.726 13.406 1.00 33.22 97 GLU A N 1
ATOM 762 C CA . GLU A 1 97 ? 0.203 -40.181 14.406 1.00 33.22 97 GLU A CA 1
ATOM 763 C C . GLU A 1 97 ? -1.083 -39.737 13.692 1.00 33.22 97 GLU A C 1
ATOM 765 O O . GLU A 1 97 ? -1.283 -38.588 13.302 1.00 33.22 97 GLU A O 1
ATOM 770 N N . SER A 1 98 ? -1.950 -40.720 13.454 1.00 42.34 98 SER A N 1
ATOM 771 C CA . SER A 1 98 ? -3.357 -40.497 13.142 1.00 42.34 98 SER A CA 1
ATOM 772 C C . SER A 1 98 ? -4.149 -40.635 14.437 1.00 42.34 98 SER A C 1
ATOM 774 O O . SER A 1 98 ? -4.381 -41.749 14.901 1.00 42.34 98 SER A O 1
ATOM 776 N N . CYS A 1 99 ? -4.631 -39.511 14.957 1.00 38.31 99 CYS A N 1
ATOM 777 C CA . CYS A 1 99 ? -5.822 -39.463 15.796 1.00 38.31 99 CYS A CA 1
ATOM 778 C C . CYS A 1 99 ? -6.789 -38.481 15.134 1.00 38.31 99 CYS A C 1
ATOM 780 O O . CYS A 1 99 ? -6.469 -37.309 14.946 1.00 38.31 99 CYS A O 1
ATOM 782 N N . GLY A 1 100 ? -7.937 -38.998 14.702 1.00 36.00 100 GLY A N 1
ATOM 783 C CA . GLY A 1 100 ? -8.956 -38.221 14.019 1.00 36.00 100 GLY A CA 1
ATOM 784 C C . GLY A 1 100 ? -9.583 -37.163 14.918 1.00 36.00 100 GLY A C 1
ATOM 785 O O . GLY A 1 100 ? -9.802 -37.394 16.100 1.00 36.00 100 GLY A O 1
ATOM 786 N N . ASP A 1 101 ? -9.932 -36.036 14.316 1.00 34.84 101 ASP A N 1
ATOM 787 C CA . ASP A 1 101 ? -11.151 -35.308 14.640 1.00 34.84 101 ASP A CA 1
ATOM 788 C C . ASP A 1 101 ? -11.494 -34.422 13.440 1.00 34.84 101 ASP A C 1
ATOM 790 O O . ASP A 1 101 ? -10.602 -33.974 12.709 1.00 34.84 101 ASP A O 1
ATOM 794 N N . GLY A 1 102 ? -12.779 -34.190 13.198 1.00 43.50 102 GLY A N 1
ATOM 795 C CA . GLY A 1 102 ? -13.264 -33.279 12.171 1.00 43.50 102 GLY A CA 1
ATOM 796 C C . GLY A 1 102 ? -12.878 -31.846 12.516 1.00 43.50 102 GLY A C 1
ATOM 797 O O . GLY A 1 102 ? -13.720 -31.090 12.982 1.00 43.50 102 GLY A O 1
ATOM 798 N N . SER A 1 103 ? -11.606 -31.486 12.300 1.00 48.84 103 SER A N 1
ATOM 799 C CA . SER A 1 103 ? -11.028 -30.203 12.692 1.00 48.84 103 SER A CA 1
ATOM 800 C C . SER A 1 103 ? -11.803 -29.067 12.033 1.00 48.84 103 SER A C 1
ATOM 802 O O . SER A 1 103 ? -11.580 -28.696 10.875 1.00 48.84 103 SER A O 1
ATOM 804 N N . THR A 1 104 ? -12.743 -28.513 12.790 1.00 55.91 104 THR A N 1
ATOM 805 C CA . THR A 1 104 ? -13.349 -27.216 12.549 1.00 55.91 104 THR A CA 1
ATOM 806 C C . THR A 1 104 ? -12.215 -26.202 12.561 1.00 55.91 104 THR A C 1
ATOM 808 O O . THR A 1 104 ? -11.779 -25.743 13.616 1.00 55.91 104 THR A O 1
ATOM 811 N N . LYS A 1 105 ? -11.669 -25.888 11.381 1.00 74.56 105 LYS A N 1
ATOM 812 C CA . LYS A 1 105 ? -10.674 -24.825 11.240 1.00 74.56 105 LYS A CA 1
ATOM 813 C C . LYS A 1 105 ? -11.353 -23.514 11.616 1.00 74.56 1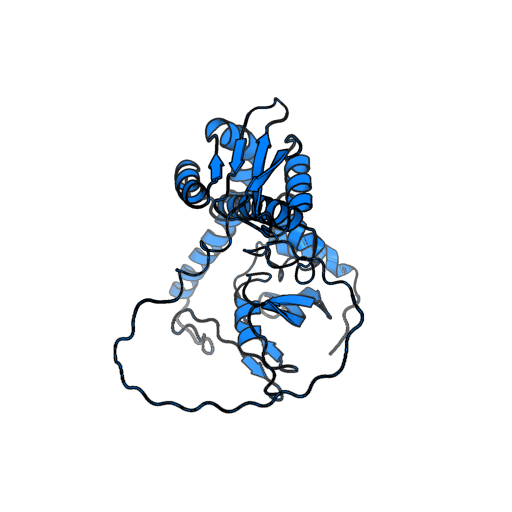05 LYS A C 1
ATOM 815 O O . LYS A 1 105 ? -12.163 -23.000 10.849 1.00 74.56 105 LYS A O 1
ATOM 820 N N . SER A 1 106 ? -11.034 -23.001 12.801 1.00 84.06 106 SER A N 1
ATOM 821 C CA . SER A 1 106 ? -11.548 -21.726 13.288 1.00 84.06 106 SER A CA 1
ATOM 822 C C . SER A 1 106 ? -11.213 -20.613 12.299 1.00 84.06 106 SER A C 1
ATOM 824 O O . SER A 1 106 ? -10.066 -20.470 11.867 1.00 84.06 106 SER A O 1
ATOM 826 N N . LEU A 1 107 ? -12.224 -19.827 11.948 1.00 92.06 107 LEU A N 1
ATOM 827 C CA . LEU A 1 107 ? -12.076 -18.650 11.110 1.00 92.06 107 LEU A CA 1
ATOM 828 C C . LEU A 1 107 ? -12.064 -17.404 11.985 1.00 92.06 107 LEU A C 1
ATOM 830 O O . LEU A 1 107 ? -12.876 -17.260 12.896 1.00 92.06 107 LEU A O 1
ATOM 834 N N . TYR A 1 108 ? -11.148 -16.492 11.695 1.00 92.94 108 TYR A N 1
ATOM 835 C CA . TYR A 1 108 ? -10.941 -15.278 12.466 1.00 92.94 108 TYR A CA 1
ATOM 836 C C . TYR A 1 108 ? -11.386 -14.053 11.688 1.00 92.94 108 TYR A C 1
ATOM 838 O O . TYR A 1 108 ? -11.094 -13.911 10.502 1.00 92.94 108 TYR A O 1
ATOM 846 N N . ARG A 1 109 ? -12.025 -13.126 12.389 1.00 94.00 109 ARG A N 1
ATOM 847 C CA . ARG A 1 109 ? -12.284 -11.768 11.916 1.00 94.00 109 ARG A CA 1
ATOM 848 C C . ARG A 1 109 ? -11.716 -10.797 12.939 1.00 94.00 109 ARG A C 1
ATOM 850 O O . ARG A 1 109 ? -11.708 -11.087 14.130 1.00 94.00 109 ARG A O 1
ATOM 857 N N . CYS A 1 110 ? -11.235 -9.648 12.482 1.00 94.94 110 CYS A N 1
ATOM 858 C CA . CYS A 1 110 ? -10.779 -8.580 13.360 1.00 94.94 110 CYS A CA 1
ATOM 859 C C . CYS A 1 110 ? -11.626 -7.337 13.117 1.00 94.94 110 CYS A C 1
ATOM 861 O O . CYS A 1 110 ? -11.651 -6.835 11.995 1.00 94.94 110 CYS A O 1
ATOM 863 N N . THR A 1 111 ? -12.283 -6.831 14.157 1.00 95.19 111 THR A N 1
ATOM 864 C CA . THR A 1 111 ? -12.796 -5.460 14.164 1.00 95.19 111 THR A CA 1
ATOM 865 C C . THR A 1 111 ? -11.716 -4.524 14.698 1.00 95.19 111 THR A C 1
ATOM 867 O O . THR A 1 111 ? -10.840 -4.929 15.470 1.00 95.19 111 THR A O 1
ATOM 870 N N . LEU A 1 112 ? -11.720 -3.285 14.223 1.00 96.38 112 LEU A N 1
ATOM 871 C CA . LEU A 1 112 ? -10.680 -2.305 14.495 1.00 96.38 112 LEU A CA 1
ATOM 872 C C . LEU A 1 112 ? -11.308 -0.947 14.768 1.00 96.38 112 LEU A C 1
ATOM 874 O O . LEU A 1 112 ? -12.101 -0.461 13.966 1.00 96.38 112 LEU A O 1
ATOM 878 N N . THR A 1 113 ? -10.894 -0.308 15.857 1.00 96.69 113 THR A N 1
ATOM 879 C CA . THR A 1 113 ? -11.389 1.016 16.241 1.00 96.69 113 THR A CA 1
ATOM 880 C C . THR A 1 113 ? -10.233 1.993 16.430 1.00 96.69 113 THR A C 1
ATOM 882 O O . THR A 1 113 ? -9.266 1.709 17.138 1.00 96.69 113 THR A O 1
ATOM 885 N N . VAL A 1 114 ? -10.336 3.168 15.807 1.00 96.38 114 VAL A N 1
ATOM 886 C CA . VAL A 1 114 ? -9.419 4.301 15.977 1.00 96.38 114 VAL A CA 1
ATOM 887 C C . VAL A 1 114 ? -10.113 5.376 16.802 1.00 96.38 114 VAL A C 1
ATOM 889 O O . VAL A 1 114 ? -11.211 5.823 16.462 1.00 96.38 114 VAL A O 1
ATOM 892 N N . LEU A 1 115 ? -9.447 5.804 17.873 1.00 94.69 115 LEU A N 1
ATOM 893 C CA . LEU A 1 115 ? -10.000 6.699 18.886 1.00 94.69 115 LEU A CA 1
ATOM 894 C C . LEU A 1 115 ? -9.194 8.002 18.978 1.00 94.69 115 LEU A C 1
ATOM 896 O O . LEU A 1 115 ? -7.970 8.015 18.803 1.00 94.69 115 LEU A O 1
ATOM 900 N N . THR A 1 116 ? -9.859 9.097 19.344 1.00 93.19 116 THR A N 1
ATOM 901 C CA . THR A 1 116 ? -9.184 10.313 19.820 1.00 93.19 116 THR A CA 1
ATOM 902 C C . THR A 1 116 ? -8.458 10.022 21.141 1.00 93.19 116 THR A C 1
ATOM 904 O O . THR A 1 116 ? -8.735 9.029 21.822 1.00 93.19 116 THR A O 1
ATOM 907 N N . LYS A 1 117 ? -7.565 10.919 21.582 1.00 90.75 117 LYS A N 1
ATOM 908 C CA . LYS A 1 117 ? -6.965 10.845 22.936 1.00 90.75 117 LYS A CA 1
ATOM 909 C C . LYS A 1 117 ? -7.985 10.914 24.071 1.00 90.75 117 LYS A C 1
ATOM 911 O O . LYS A 1 117 ? -7.661 10.536 25.189 1.00 90.75 117 LYS A O 1
ATOM 916 N N . ARG A 1 118 ? -9.189 11.416 23.791 1.00 90.62 118 ARG A N 1
ATOM 917 C CA . ARG A 1 118 ? -10.289 11.519 24.756 1.00 90.62 118 ARG A CA 1
ATOM 918 C C . ARG A 1 118 ? -11.172 10.268 24.774 1.00 90.62 118 ARG A C 1
ATOM 920 O O . ARG A 1 118 ? -12.046 10.177 25.623 1.00 90.62 118 ARG A O 1
ATOM 927 N N . GLY A 1 119 ? -10.921 9.310 23.877 1.00 90.44 119 GLY A N 1
ATOM 928 C CA . GLY A 1 119 ? -11.699 8.077 23.757 1.00 90.44 119 GLY A CA 1
ATOM 929 C C . GLY A 1 119 ? -12.873 8.164 22.780 1.00 90.44 119 GLY A C 1
ATOM 930 O O . GLY A 1 119 ? -13.646 7.216 22.696 1.00 90.44 119 GLY A O 1
ATOM 931 N N . ASP A 1 120 ? -13.010 9.252 22.017 1.00 93.12 120 ASP A N 1
ATOM 932 C CA . ASP A 1 120 ? -14.084 9.371 21.027 1.00 93.12 120 ASP A CA 1
ATOM 933 C C . ASP A 1 120 ? -13.755 8.550 19.777 1.00 93.12 120 ASP A C 1
ATOM 935 O O . ASP A 1 120 ? -12.635 8.608 19.262 1.00 93.12 120 ASP A O 1
ATOM 939 N N . ILE A 1 121 ? -14.736 7.824 19.244 1.00 92.88 121 ILE A N 1
ATOM 940 C CA . ILE A 1 121 ? -14.563 7.023 18.027 1.00 92.88 121 ILE A CA 1
ATOM 941 C C . ILE A 1 121 ? -14.412 7.935 16.810 1.00 92.88 121 ILE A C 1
ATOM 943 O O . ILE A 1 121 ? -15.229 8.827 16.573 1.00 92.88 121 ILE A O 1
ATOM 947 N N . ILE A 1 122 ? -13.359 7.692 16.029 1.00 92.44 122 ILE A N 1
ATOM 948 C CA . ILE A 1 122 ? -13.108 8.356 14.748 1.00 92.44 122 ILE A CA 1
ATOM 949 C C . ILE A 1 122 ? -13.437 7.399 13.607 1.00 92.44 122 ILE A C 1
ATOM 951 O O . ILE A 1 122 ? -14.193 7.756 12.707 1.00 92.44 122 ILE A O 1
ATOM 955 N N . ILE A 1 123 ? -12.866 6.193 13.653 1.00 93.69 123 ILE A N 1
ATOM 956 C CA . ILE A 1 123 ? -13.021 5.161 12.627 1.00 93.69 123 ILE A CA 1
ATOM 957 C C . ILE A 1 123 ? -13.341 3.851 13.329 1.00 93.69 123 ILE A C 1
ATOM 959 O O . ILE A 1 123 ? -12.664 3.475 14.282 1.00 93.69 123 ILE A O 1
ATOM 963 N N . GLU A 1 124 ? -14.334 3.146 12.821 1.00 94.12 124 GLU A N 1
ATOM 964 C CA . GLU A 1 124 ? -14.653 1.775 13.179 1.00 94.12 124 GLU A CA 1
ATOM 965 C C . GLU A 1 124 ? -14.641 0.938 11.901 1.00 94.12 124 GLU A C 1
ATOM 967 O O . GLU A 1 124 ? -15.251 1.299 10.900 1.00 94.12 124 GLU A O 1
ATOM 972 N N . CYS A 1 125 ? -13.902 -0.161 11.904 1.00 93.12 125 CYS A N 1
ATOM 973 C CA . CYS A 1 125 ? -13.743 -1.049 10.767 1.00 93.12 125 CYS A CA 1
ATOM 974 C C . CYS A 1 125 ? -14.149 -2.456 11.190 1.00 93.12 125 CYS A C 1
ATOM 976 O O . CYS A 1 125 ? -13.507 -3.073 12.040 1.00 93.12 125 CYS A O 1
ATOM 978 N N . SER A 1 126 ? -15.208 -2.960 10.572 1.00 89.75 126 SER A N 1
ATOM 979 C CA . SER A 1 126 ? -15.758 -4.294 10.788 1.00 89.75 126 SER A CA 1
ATOM 980 C C . SER A 1 126 ? -15.803 -5.030 9.447 1.00 89.75 126 SER A C 1
ATOM 982 O O . SER A 1 126 ? -16.864 -5.135 8.830 1.00 89.75 126 SER A O 1
ATOM 984 N N . PRO A 1 127 ? -14.645 -5.497 8.942 1.00 84.81 127 PRO A N 1
ATOM 985 C CA . PRO A 1 127 ? -14.555 -6.118 7.630 1.00 84.81 127 PRO A CA 1
ATOM 986 C C . PRO A 1 127 ? -15.366 -7.417 7.571 1.00 84.81 127 PRO A C 1
ATOM 988 O O . PRO A 1 127 ? -15.391 -8.187 8.526 1.00 84.81 127 PRO A O 1
ATOM 991 N N . GLY A 1 128 ? -15.995 -7.672 6.420 1.00 82.44 128 GLY A N 1
ATOM 992 C CA . GLY A 1 128 ? -16.782 -8.884 6.165 1.00 82.44 128 GLY A CA 1
ATOM 993 C C . GLY A 1 128 ? -15.955 -10.167 6.001 1.00 82.44 128 GLY A C 1
ATOM 994 O O . GLY A 1 128 ? -16.497 -11.267 6.090 1.00 82.44 128 GLY A O 1
ATOM 995 N N . ASP A 1 129 ? -14.648 -10.051 5.805 1.00 86.75 129 ASP A N 1
ATOM 996 C CA . ASP A 1 129 ? -13.799 -11.196 5.487 1.00 86.75 129 ASP A CA 1
ATOM 997 C C . ASP A 1 129 ? -13.443 -12.026 6.722 1.00 86.75 129 ASP A C 1
ATOM 999 O O . ASP A 1 129 ? -13.407 -11.534 7.857 1.00 86.75 129 ASP A O 1
ATOM 1003 N N . PHE A 1 130 ? -13.156 -13.299 6.469 1.00 90.50 130 PHE A N 1
ATOM 1004 C CA . PHE A 1 130 ? -12.689 -14.263 7.451 1.00 90.50 130 PHE A CA 1
ATOM 1005 C C . PHE A 1 130 ? -11.330 -14.817 7.031 1.00 90.50 130 PHE A C 1
ATOM 1007 O O . PHE A 1 130 ? -11.085 -15.075 5.855 1.00 90.50 130 PHE A O 1
ATOM 1014 N N . TYR A 1 131 ? -10.460 -15.044 8.009 1.00 91.94 131 TYR A N 1
ATOM 1015 C CA . TYR A 1 131 ? -9.080 -15.457 7.792 1.00 91.94 131 TYR A CA 1
ATOM 1016 C C . TYR A 1 131 ? -8.761 -16.715 8.587 1.00 91.94 131 TYR A C 1
ATOM 1018 O O . TYR A 1 131 ? -9.272 -16.930 9.683 1.00 91.94 131 TYR A O 1
ATOM 1026 N N . ARG A 1 132 ? -7.852 -17.540 8.066 1.00 91.50 132 ARG A N 1
ATOM 1027 C CA . ARG A 1 132 ? -7.390 -18.759 8.756 1.00 91.50 132 ARG A CA 1
ATOM 1028 C C . ARG A 1 132 ? -6.469 -18.459 9.942 1.00 91.50 132 ARG A C 1
ATOM 1030 O O . ARG A 1 132 ? -6.278 -19.306 10.806 1.00 91.50 132 ARG A O 1
ATOM 1037 N N . SER A 1 133 ? -5.892 -17.260 9.980 1.00 92.50 133 SER A N 1
ATOM 1038 C CA . SER A 1 133 ? -4.932 -16.813 10.986 1.00 92.50 133 SER A CA 1
ATOM 1039 C C . SER A 1 133 ? -5.418 -15.531 11.652 1.00 92.50 133 SER A C 1
ATOM 1041 O O . SER A 1 133 ? -5.853 -14.594 10.980 1.00 92.50 133 SER A O 1
ATOM 1043 N N . LYS A 1 134 ? -5.284 -15.461 12.983 1.00 94.00 134 LYS A N 1
ATOM 1044 C CA . LYS A 1 134 ? -5.546 -14.236 13.756 1.00 94.00 134 LYS A CA 1
ATOM 1045 C C . LYS A 1 134 ? -4.692 -13.069 13.264 1.00 94.00 134 LYS A C 1
ATOM 1047 O O . LYS A 1 134 ? -5.178 -11.945 13.195 1.00 94.00 134 LYS A O 1
ATOM 1052 N N . ASN A 1 135 ? -3.429 -13.338 12.927 1.00 94.81 135 ASN A N 1
ATOM 1053 C CA . ASN A 1 135 ? -2.515 -12.307 12.447 1.00 94.81 135 ASN A CA 1
ATOM 1054 C C . ASN A 1 135 ? -3.003 -11.736 11.112 1.00 94.81 135 ASN A C 1
ATOM 1056 O O . ASN A 1 135 ? -3.114 -10.524 10.981 1.00 94.81 135 ASN A O 1
ATOM 1060 N N . ASP A 1 136 ? -3.382 -12.592 10.164 1.00 94.44 136 ASP A N 1
ATOM 1061 C CA . ASP A 1 136 ? -3.828 -12.148 8.839 1.00 94.44 136 ASP A CA 1
ATOM 1062 C C . ASP A 1 136 ? -5.102 -11.300 8.940 1.00 94.44 136 ASP A C 1
ATOM 1064 O O . ASP A 1 136 ? -5.210 -10.280 8.260 1.00 94.44 136 ASP A O 1
ATOM 1068 N N . ALA A 1 137 ? -6.017 -11.647 9.855 1.00 94.56 137 ALA A N 1
ATOM 1069 C CA . ALA A 1 137 ? -7.196 -10.832 10.147 1.00 94.56 137 ALA A CA 1
ATOM 1070 C C . ALA A 1 137 ? -6.824 -9.431 10.657 1.00 94.56 137 ALA A C 1
ATOM 1072 O O . ALA A 1 137 ? -7.375 -8.434 10.189 1.00 94.56 137 ALA A O 1
ATOM 1073 N N . VAL A 1 138 ? -5.874 -9.344 11.594 1.00 96.50 138 VAL A N 1
ATOM 1074 C CA . VAL A 1 138 ? -5.396 -8.071 12.156 1.00 96.50 138 VAL A CA 1
ATOM 1075 C C . VAL A 1 138 ? -4.697 -7.223 11.091 1.00 96.50 138 VAL A C 1
ATOM 1077 O O . VAL A 1 138 ? -5.018 -6.042 10.946 1.00 96.50 138 VAL A O 1
ATOM 1080 N N . GLN A 1 139 ? -3.770 -7.810 10.325 1.00 97.19 139 GLN A N 1
ATOM 1081 C CA . GLN A 1 139 ? -3.032 -7.084 9.287 1.00 97.19 139 GLN A CA 1
ATOM 1082 C C . GLN A 1 139 ? -3.961 -6.602 8.176 1.00 97.19 139 GLN A C 1
ATOM 1084 O O . GLN A 1 139 ? -3.871 -5.451 7.754 1.00 97.19 139 GLN A O 1
ATOM 1089 N N . SER A 1 140 ? -4.904 -7.441 7.748 1.00 95.31 140 SER A N 1
ATOM 1090 C CA . SER A 1 140 ? -5.862 -7.075 6.706 1.00 95.31 140 SER A CA 1
ATOM 1091 C C . SER A 1 140 ? -6.817 -5.970 7.160 1.00 95.31 140 SER A C 1
ATOM 1093 O O . SER A 1 140 ? -7.077 -5.037 6.401 1.00 95.31 140 SER A O 1
ATOM 1095 N N . ALA A 1 141 ? -7.304 -6.016 8.406 1.00 95.62 141 ALA A N 1
ATOM 1096 C CA . ALA A 1 141 ? -8.143 -4.953 8.963 1.00 95.62 141 ALA A CA 1
ATOM 1097 C C . ALA A 1 141 ? -7.386 -3.616 9.052 1.00 95.62 141 ALA A C 1
ATOM 1099 O O . ALA A 1 141 ? -7.915 -2.579 8.645 1.00 95.62 141 ALA A O 1
ATOM 1100 N N . ALA A 1 142 ? -6.132 -3.641 9.519 1.00 97.00 142 ALA A N 1
ATOM 1101 C CA . ALA A 1 142 ? -5.278 -2.454 9.553 1.00 97.00 142 ALA A CA 1
ATOM 1102 C C . ALA A 1 142 ? -5.018 -1.892 8.148 1.00 97.00 142 ALA A C 1
ATOM 1104 O O . ALA A 1 142 ? -5.122 -0.681 7.938 1.00 97.00 142 ALA A O 1
ATOM 1105 N N . LEU A 1 143 ? -4.737 -2.763 7.174 1.00 96.00 143 LEU A N 1
ATOM 1106 C CA . LEU A 1 143 ? -4.466 -2.364 5.796 1.00 96.00 143 LEU A CA 1
ATOM 1107 C C . LEU A 1 143 ? -5.680 -1.709 5.139 1.00 96.00 143 LEU A C 1
ATOM 1109 O O . LEU A 1 143 ? -5.530 -0.690 4.470 1.00 96.00 143 LEU A O 1
ATOM 1113 N N . LYS A 1 144 ? -6.890 -2.226 5.382 1.00 93.81 144 LYS A N 1
ATOM 1114 C CA . LYS A 1 144 ? -8.131 -1.603 4.896 1.00 93.81 144 LYS A CA 1
ATOM 1115 C C . LYS A 1 144 ? -8.287 -0.169 5.391 1.00 93.81 144 LYS A C 1
ATOM 1117 O O . LYS A 1 144 ? -8.604 0.718 4.599 1.00 93.81 144 LYS A O 1
ATOM 1122 N N . VAL A 1 145 ? -8.025 0.073 6.676 1.00 94.12 145 VAL A N 1
ATOM 1123 C CA . VAL A 1 145 ? -8.094 1.422 7.260 1.00 94.12 145 VAL A CA 1
ATOM 1124 C C . VAL A 1 145 ? -7.017 2.332 6.673 1.00 94.12 145 VAL A C 1
ATOM 1126 O O . VAL A 1 145 ? -7.328 3.453 6.273 1.00 94.12 145 VAL A O 1
ATOM 1129 N N . LEU A 1 146 ? -5.773 1.857 6.558 1.00 94.50 146 LEU A N 1
ATOM 1130 C CA . LEU A 1 146 ? -4.680 2.622 5.946 1.00 94.50 146 LEU A CA 1
ATOM 1131 C C . LEU A 1 146 ? -4.946 2.951 4.473 1.00 94.50 146 LEU A C 1
ATOM 1133 O O . LEU A 1 146 ? -4.717 4.083 4.052 1.00 94.50 146 LEU A O 1
ATOM 1137 N N . GLY A 1 147 ? -5.459 1.997 3.696 1.00 90.19 147 GLY A N 1
ATOM 1138 C CA . GLY A 1 147 ? -5.814 2.191 2.293 1.00 90.19 147 GLY A CA 1
ATOM 1139 C C . GLY A 1 147 ? -6.954 3.193 2.120 1.00 90.19 147 GLY A C 1
ATOM 1140 O O . GLY A 1 147 ? -6.882 4.064 1.252 1.00 90.19 147 GLY A O 1
ATOM 1141 N N . TRP A 1 148 ? -7.979 3.131 2.977 1.00 88.94 148 TRP A N 1
ATOM 1142 C CA . TRP A 1 148 ? -9.047 4.134 3.008 1.00 88.94 148 TRP A CA 1
ATOM 1143 C C . TRP A 1 148 ? -8.499 5.522 3.366 1.00 88.94 148 TRP A C 1
ATOM 1145 O O . TRP A 1 148 ? -8.735 6.474 2.625 1.00 88.94 148 TRP A O 1
ATOM 1155 N N . LEU A 1 149 ? -7.685 5.631 4.422 1.00 88.69 149 LEU A N 1
ATOM 1156 C CA . LEU A 1 149 ? -7.024 6.883 4.801 1.00 88.69 149 LEU A CA 1
ATOM 1157 C C . LEU A 1 149 ? -6.162 7.434 3.657 1.00 88.69 149 LEU A C 1
ATOM 1159 O O . LEU A 1 149 ? -6.242 8.620 3.353 1.00 88.69 149 LEU A O 1
ATOM 1163 N N . SER A 1 150 ? -5.362 6.598 2.990 1.00 86.50 150 SER A N 1
ATOM 1164 C CA . SER A 1 150 ? -4.513 7.033 1.873 1.00 86.50 150 SER A CA 1
ATOM 1165 C C . SER A 1 150 ? -5.352 7.600 0.725 1.00 86.50 150 SER A C 1
ATOM 1167 O O . SER A 1 150 ? -5.045 8.680 0.220 1.00 86.50 150 SER A O 1
ATOM 1169 N N . LYS A 1 151 ? -6.471 6.950 0.373 1.00 81.44 151 LYS A N 1
ATOM 1170 C CA . LYS A 1 151 ? -7.421 7.470 -0.626 1.00 81.44 151 LYS A CA 1
ATOM 1171 C C . LYS A 1 151 ? -7.999 8.825 -0.211 1.00 81.44 151 LYS A C 1
ATOM 1173 O O . LYS A 1 151 ? -7.979 9.747 -1.022 1.00 81.44 151 LYS A O 1
ATOM 1178 N N . CYS A 1 152 ? -8.426 8.973 1.044 1.00 78.69 152 CYS A N 1
ATOM 1179 C CA . CYS A 1 152 ? -8.951 10.236 1.575 1.00 78.69 152 CYS A CA 1
ATOM 1180 C C . CYS A 1 152 ? -7.928 11.380 1.491 1.00 78.69 152 CYS A C 1
ATOM 1182 O O . CYS A 1 152 ? -8.280 12.504 1.148 1.00 78.69 152 CYS A O 1
ATOM 1184 N N . PHE A 1 153 ? -6.653 11.105 1.781 1.00 76.50 153 PHE A N 1
ATOM 1185 C CA . PHE A 1 153 ? -5.597 12.121 1.756 1.00 76.50 153 PHE A CA 1
ATOM 1186 C C . PHE A 1 153 ? -5.115 12.446 0.329 1.00 76.50 153 PHE A C 1
ATOM 1188 O O . PHE A 1 153 ? -4.667 13.566 0.092 1.00 76.50 153 PHE A O 1
ATOM 1195 N N . LYS A 1 154 ? -5.216 11.501 -0.621 1.00 72.81 154 LYS A N 1
ATOM 1196 C CA . LYS A 1 154 ? -4.831 11.686 -2.036 1.00 72.81 154 LYS A CA 1
ATOM 1197 C C . LYS A 1 154 ? -5.941 12.325 -2.895 1.00 72.81 154 LYS A C 1
ATOM 1199 O O . LYS A 1 154 ? -5.631 13.020 -3.857 1.00 72.81 154 LYS A O 1
ATOM 1204 N N . GLN A 1 155 ? -7.224 12.121 -2.575 1.00 64.69 155 GLN A N 1
ATOM 1205 C CA . GLN A 1 155 ? -8.379 12.623 -3.347 1.00 64.69 155 GLN A CA 1
ATOM 1206 C C . GLN A 1 155 ? -9.110 13.760 -2.614 1.00 64.69 155 GLN A C 1
ATOM 1208 O O . GLN A 1 155 ? -10.264 13.642 -2.209 1.00 64.69 155 GLN A O 1
ATOM 1213 N N . PHE A 1 156 ? -8.410 14.879 -2.441 1.00 54.75 156 PHE A N 1
ATOM 1214 C CA . PHE A 1 156 ? -8.821 15.956 -1.544 1.00 54.75 156 PHE A CA 1
ATOM 1215 C C . PHE A 1 156 ? -10.075 16.746 -1.956 1.00 54.75 156 PHE A C 1
ATOM 1217 O O . PHE A 1 156 ? -10.764 17.300 -1.104 1.00 54.75 156 PHE A O 1
ATOM 1224 N N . ASP A 1 157 ? -10.394 16.792 -3.250 1.00 54.16 157 ASP A N 1
ATOM 1225 C CA . ASP A 1 157 ? -11.550 17.549 -3.758 1.00 54.16 157 ASP A CA 1
ATOM 1226 C C . ASP A 1 157 ? -12.898 16.852 -3.475 1.00 54.16 157 ASP A C 1
ATOM 1228 O O . ASP A 1 157 ? -13.961 17.347 -3.858 1.00 54.16 157 ASP A O 1
ATOM 1232 N N . PHE A 1 158 ? -12.876 15.690 -2.812 1.00 54.94 158 PHE A N 1
ATOM 1233 C CA . PHE A 1 158 ? -14.068 14.942 -2.433 1.00 54.94 158 PHE A CA 1
ATOM 1234 C C . PHE A 1 158 ? -14.483 15.249 -0.978 1.00 54.94 158 PHE A C 1
ATOM 1236 O O . PHE A 1 158 ? -13.680 15.064 -0.064 1.00 54.94 158 PHE A O 1
ATOM 1243 N N . P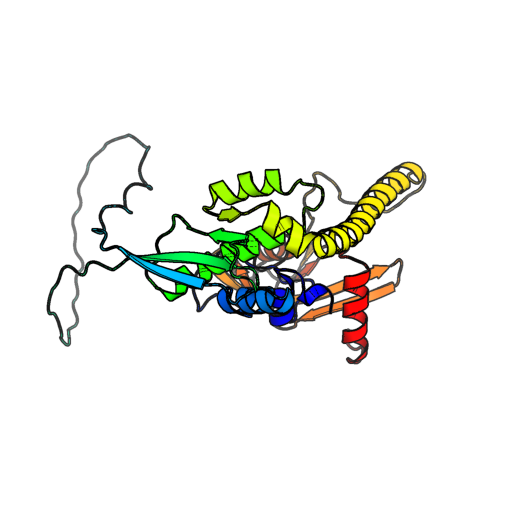RO A 1 159 ? -15.741 15.664 -0.723 1.00 61.66 159 PRO A N 1
ATOM 1244 C CA . PRO A 1 159 ? -16.253 15.842 0.635 1.00 61.66 159 PRO A CA 1
ATOM 1245 C C . PRO A 1 159 ? -16.124 14.557 1.463 1.00 61.66 159 PRO A C 1
ATOM 1247 O O . PRO A 1 159 ? -16.379 13.461 0.950 1.00 61.66 159 PRO A O 1
ATOM 1250 N N . VAL A 1 160 ? -15.774 14.686 2.748 1.00 62.62 160 VAL A N 1
ATOM 1251 C CA . VAL A 1 160 ? -15.622 13.554 3.686 1.00 62.62 160 VAL A CA 1
ATOM 1252 C C . VAL A 1 160 ? -16.884 12.687 3.709 1.00 62.62 160 VAL A C 1
ATOM 1254 O O . VAL A 1 160 ? -16.792 11.463 3.762 1.00 62.62 160 VAL A O 1
ATOM 1257 N N . GLU A 1 161 ? -18.060 13.293 3.558 1.00 66.31 161 GLU A N 1
ATOM 1258 C CA . GLU A 1 161 ? -19.362 12.624 3.499 1.00 66.31 161 GLU A CA 1
ATOM 1259 C C . GLU A 1 161 ? -19.436 11.598 2.358 1.00 66.31 161 GLU A C 1
ATOM 1261 O O . GLU A 1 161 ? -20.012 10.524 2.520 1.00 66.31 161 GLU A O 1
ATOM 1266 N N . LYS A 1 162 ? -18.796 11.872 1.214 1.00 65.88 162 LYS A N 1
ATOM 1267 C CA . LYS A 1 162 ? -18.729 10.918 0.098 1.00 65.88 162 LYS A CA 1
ATOM 1268 C C . LYS A 1 162 ? -17.749 9.773 0.378 1.00 65.88 162 LYS A C 1
ATOM 1270 O O . LYS A 1 162 ? -17.975 8.653 -0.082 1.00 65.88 162 LYS A O 1
ATOM 1275 N N . PHE A 1 163 ? -16.697 10.015 1.164 1.00 63.66 163 PHE A N 1
ATOM 1276 C CA . PHE A 1 163 ? -15.780 8.960 1.612 1.00 63.66 163 PHE A CA 1
ATOM 1277 C C . PHE A 1 163 ? -16.408 8.016 2.636 1.00 63.66 163 PHE A C 1
ATOM 1279 O O . PHE A 1 163 ? -16.047 6.838 2.658 1.00 63.66 163 PHE A O 1
ATOM 1286 N N . VAL A 1 164 ? -17.369 8.490 3.435 1.00 65.06 164 VAL A N 1
ATOM 1287 C CA . VAL A 1 164 ? -18.165 7.634 4.331 1.00 65.06 164 VAL A CA 1
ATOM 1288 C C . VAL A 1 164 ? -18.948 6.595 3.525 1.00 65.06 164 VAL A C 1
ATOM 1290 O O . VAL A 1 164 ? -18.937 5.413 3.872 1.00 65.06 164 VAL A O 1
ATOM 1293 N N . CYS A 1 165 ? -19.559 6.995 2.405 1.00 61.16 165 CYS A N 1
ATOM 1294 C CA . CYS A 1 165 ? -20.265 6.067 1.519 1.00 61.16 165 CYS A CA 1
ATOM 1295 C C . CYS A 1 165 ? -19.324 5.010 0.909 1.00 61.16 165 CYS A C 1
ATOM 1297 O O . CYS A 1 165 ? -19.670 3.831 0.868 1.00 61.16 165 CYS A O 1
ATOM 1299 N N . LEU A 1 166 ? -18.114 5.404 0.489 1.00 63.53 166 LEU A N 1
ATOM 1300 C CA . LEU A 1 166 ? -17.103 4.480 -0.054 1.00 63.53 166 LEU A CA 1
ATOM 1301 C C . LEU A 1 166 ? -16.524 3.533 1.013 1.00 63.53 166 LEU A C 1
ATOM 1303 O O . LEU A 1 166 ? -16.235 2.368 0.728 1.00 63.53 166 LEU A O 1
ATOM 1307 N N . GLY A 1 167 ? -16.359 4.029 2.243 1.00 62.31 167 GLY A N 1
ATOM 1308 C CA . GLY A 1 167 ? -15.897 3.246 3.389 1.00 62.31 167 GLY A CA 1
ATOM 1309 C C . GLY A 1 167 ? -16.920 2.200 3.830 1.00 62.31 167 GLY A C 1
ATOM 1310 O O . GLY A 1 167 ? -16.548 1.059 4.102 1.00 62.31 167 GLY A O 1
ATOM 1311 N N . SER A 1 168 ? -18.209 2.549 3.798 1.00 63.53 168 SER A N 1
ATOM 1312 C CA . SER A 1 168 ? -19.306 1.673 4.233 1.00 63.53 168 SER A CA 1
ATOM 1313 C C . SER A 1 168 ? -19.371 0.372 3.427 1.00 63.53 168 SER A C 1
ATOM 1315 O O . SER A 1 168 ? -19.576 -0.693 4.003 1.00 63.53 168 SER A O 1
ATOM 1317 N N . ALA A 1 169 ? -19.088 0.427 2.119 1.00 64.44 169 ALA A N 1
ATOM 1318 C CA . ALA A 1 169 ? -18.998 -0.759 1.259 1.00 64.44 169 ALA A CA 1
ATOM 1319 C C . ALA A 1 169 ? -17.899 -1.754 1.693 1.00 64.44 169 ALA A C 1
ATOM 1321 O O . ALA A 1 169 ? -17.962 -2.933 1.366 1.00 64.44 169 ALA A O 1
ATOM 1322 N N . HIS A 1 170 ? -16.908 -1.289 2.456 1.00 70.12 170 HIS A N 1
ATOM 1323 C CA . HIS A 1 170 ? -15.786 -2.085 2.953 1.00 70.12 170 HIS A CA 1
ATOM 1324 C C . HIS A 1 170 ? -15.870 -2.349 4.468 1.00 70.12 170 HIS A C 1
ATOM 1326 O O . HIS A 1 170 ? -14.905 -2.841 5.057 1.00 70.12 170 HIS A O 1
ATOM 1332 N N . GLY A 1 171 ? -17.009 -2.030 5.098 1.00 82.19 171 GLY A N 1
ATOM 1333 C CA . GLY A 1 171 ? -17.222 -2.170 6.539 1.00 82.19 171 GLY A CA 1
ATOM 1334 C C . GLY A 1 171 ? -16.546 -1.085 7.382 1.00 82.19 171 GLY A C 1
ATOM 1335 O O . GLY A 1 171 ? -16.315 -1.309 8.566 1.00 82.19 171 GLY A O 1
ATOM 1336 N N . ILE A 1 172 ? -16.196 0.062 6.791 1.00 87.62 172 ILE A N 1
ATOM 1337 C CA . ILE A 1 172 ? -15.584 1.201 7.486 1.00 87.62 172 ILE A CA 1
ATOM 1338 C C . ILE A 1 172 ? -16.657 2.254 7.772 1.00 87.62 172 ILE A C 1
ATOM 1340 O O . ILE A 1 172 ? -17.205 2.868 6.857 1.00 87.62 172 ILE A O 1
ATOM 1344 N N . HIS A 1 173 ? -16.912 2.492 9.052 1.00 87.75 173 HIS A N 1
ATOM 1345 C CA . HIS A 1 173 ? -17.780 3.537 9.567 1.00 87.75 173 HIS A CA 1
ATOM 1346 C C . HIS A 1 173 ? -16.936 4.664 10.175 1.00 87.75 173 HIS A C 1
ATOM 1348 O O . HIS A 1 173 ? -15.980 4.418 10.911 1.00 87.75 173 HIS A O 1
ATOM 1354 N N . VAL A 1 174 ? -17.264 5.917 9.857 1.00 87.00 174 VAL A N 1
ATOM 1355 C CA . VAL A 1 174 ? -16.453 7.081 10.242 1.00 87.00 174 VAL A CA 1
ATOM 1356 C C . VAL A 1 174 ? -17.334 8.134 10.889 1.00 87.00 174 VAL A C 1
ATOM 1358 O O . VAL A 1 174 ? -18.332 8.566 10.315 1.00 87.00 174 VAL A O 1
ATOM 1361 N N . SER A 1 175 ? -16.922 8.599 12.065 1.00 86.56 175 SER A N 1
ATOM 1362 C CA . SER A 1 175 ? -17.517 9.773 12.696 1.00 86.56 175 SER A CA 1
ATOM 1363 C C . SER A 1 175 ? -17.007 11.030 11.993 1.00 86.56 175 SER A C 1
ATOM 1365 O O . SER A 1 175 ? -15.882 11.475 12.232 1.00 86.56 175 SER A O 1
ATOM 1367 N N . VAL A 1 176 ? -17.822 11.598 11.099 1.00 82.12 176 VAL A N 1
ATOM 1368 C CA . VAL A 1 176 ? -17.444 12.750 10.256 1.00 82.12 176 VAL A CA 1
ATOM 1369 C C . VAL A 1 176 ? -17.008 13.957 11.086 1.00 82.12 176 VAL A C 1
ATOM 1371 O O . VAL A 1 176 ? -16.025 14.612 10.736 1.00 82.12 176 VAL A O 1
ATOM 1374 N N . SER A 1 177 ? -17.699 14.239 12.195 1.00 82.69 177 SER A N 1
ATOM 1375 C CA . SER A 1 177 ? -17.379 15.363 13.083 1.00 82.69 177 SER A CA 1
ATOM 1376 C C . SER A 1 177 ? -16.002 15.192 13.724 1.00 82.69 177 SER A C 1
ATOM 1378 O O . SER A 1 177 ? -15.162 16.088 13.632 1.00 82.69 177 SER A O 1
ATOM 1380 N N . ASN A 1 178 ? -15.741 14.018 14.305 1.00 85.81 178 ASN A N 1
ATOM 1381 C CA . ASN A 1 178 ? -14.476 13.723 14.972 1.00 85.81 178 ASN A CA 1
ATOM 1382 C C . ASN A 1 178 ? -13.331 13.649 13.957 1.00 85.81 178 ASN A C 1
ATOM 1384 O O . ASN A 1 178 ? -12.262 14.206 14.192 1.00 85.81 178 ASN A O 1
ATOM 1388 N N . PHE A 1 179 ? -13.556 13.017 12.803 1.00 86.12 179 PHE A N 1
ATOM 1389 C CA . PHE A 1 179 ? -12.561 12.915 11.738 1.00 86.12 179 PHE A CA 1
ATOM 1390 C C . PHE A 1 179 ? -12.167 14.293 11.199 1.00 86.12 179 PHE A C 1
ATOM 1392 O O . PHE A 1 179 ? -10.984 14.636 11.177 1.00 86.12 179 PHE A O 1
ATOM 1399 N N . SER A 1 180 ? -13.153 15.116 10.835 1.00 82.44 180 SER A N 1
ATOM 1400 C CA . SER A 1 180 ? -12.909 16.470 10.333 1.00 82.44 180 SER A CA 1
ATOM 1401 C C . SER A 1 180 ? -12.204 17.334 11.376 1.00 82.44 180 SER A C 1
ATOM 1403 O O . SER A 1 180 ? -11.238 18.022 11.052 1.00 82.44 180 SER A O 1
ATOM 1405 N N . GLN A 1 181 ? -12.613 17.263 12.646 1.00 83.81 181 GLN A N 1
ATOM 1406 C CA . GLN A 1 181 ? -11.954 18.006 13.719 1.00 83.81 181 GLN A CA 1
ATOM 1407 C C . GLN A 1 181 ? -10.479 17.607 13.874 1.00 83.81 181 GLN A C 1
ATOM 1409 O O . GLN A 1 181 ? -9.625 18.486 13.990 1.00 83.81 181 GLN A O 1
ATOM 1414 N N . GLN A 1 182 ? -10.176 16.306 13.855 1.00 85.25 182 GLN A N 1
ATOM 1415 C CA . GLN A 1 182 ? -8.816 15.802 14.064 1.00 85.25 182 GLN A CA 1
ATOM 1416 C C . GLN A 1 182 ? -7.892 16.075 12.876 1.00 85.25 182 GLN A C 1
ATOM 1418 O O . GLN A 1 182 ? -6.721 16.398 13.074 1.00 85.25 182 GLN A O 1
ATOM 1423 N N . PHE A 1 183 ? -8.407 15.975 11.648 1.00 84.12 183 PHE A N 1
ATOM 1424 C CA . PHE A 1 183 ? -7.570 16.011 10.451 1.00 84.12 183 PHE A CA 1
ATOM 1425 C C . PHE A 1 183 ? -7.684 17.287 9.614 1.00 84.12 183 PHE A C 1
ATOM 1427 O O . PHE A 1 183 ? -6.871 17.444 8.713 1.00 84.12 183 PHE A O 1
ATOM 1434 N N . SER A 1 184 ? -8.608 18.216 9.897 1.00 77.12 184 SER A N 1
ATOM 1435 C CA . SER A 1 184 ? -8.879 19.428 9.087 1.00 77.12 184 SER A CA 1
ATOM 1436 C C . SER A 1 184 ? -7.638 20.184 8.590 1.00 77.12 184 SER A C 1
ATOM 1438 O O . SER A 1 184 ? -7.553 20.537 7.410 1.00 77.12 184 SER A O 1
ATOM 1440 N N . LYS A 1 185 ? -6.655 20.427 9.467 1.00 72.69 185 LYS A N 1
ATOM 1441 C CA . LYS A 1 185 ? -5.423 21.156 9.117 1.00 72.69 185 LYS A CA 1
ATOM 1442 C C . LYS A 1 185 ? -4.544 20.357 8.160 1.00 72.69 185 LYS A C 1
ATOM 1444 O O . LYS A 1 185 ? -4.030 20.906 7.193 1.00 72.69 185 LYS A O 1
ATOM 1449 N N . GLN A 1 186 ? -4.378 19.070 8.435 1.00 72.69 186 GLN A N 1
ATOM 1450 C CA . GLN A 1 186 ? -3.573 18.132 7.663 1.00 72.69 186 GLN A CA 1
ATOM 1451 C C . GLN A 1 186 ? -4.183 17.933 6.282 1.00 72.69 186 GLN A C 1
ATOM 1453 O O . GLN A 1 186 ? -3.497 18.097 5.284 1.00 72.69 186 GLN A O 1
ATOM 1458 N N . ILE A 1 187 ? -5.485 17.668 6.255 1.00 68.31 187 ILE A N 1
ATOM 1459 C CA . ILE A 1 187 ? -6.347 17.631 5.078 1.00 68.31 187 ILE A CA 1
ATOM 1460 C C . ILE A 1 187 ? -6.054 18.871 4.208 1.00 68.31 187 ILE A C 1
ATOM 1462 O O . ILE A 1 187 ? -5.516 18.733 3.110 1.00 68.31 187 ILE A O 1
ATOM 1466 N N . THR A 1 188 ? -6.227 20.081 4.740 1.00 65.75 188 THR A N 1
ATOM 1467 C CA . THR A 1 188 ? -5.971 21.329 3.992 1.00 65.75 188 THR A CA 1
ATOM 1468 C C . THR A 1 188 ? -4.527 21.455 3.481 1.00 65.75 188 THR A C 1
ATOM 1470 O O . THR A 1 188 ? -4.304 21.846 2.334 1.00 65.75 188 THR A O 1
ATOM 1473 N N . LEU A 1 189 ? -3.538 21.104 4.311 1.00 66.19 189 LEU A N 1
ATOM 1474 C CA . LEU A 1 189 ? -2.118 21.126 3.947 1.00 66.19 189 LEU A CA 1
ATOM 1475 C C . LEU A 1 189 ? -1.823 20.196 2.765 1.00 66.19 189 LEU A C 1
ATOM 1477 O O . LEU A 1 189 ? -1.230 20.638 1.788 1.00 66.19 189 LEU A O 1
ATOM 1481 N N . TYR A 1 190 ? -2.272 18.940 2.810 1.00 64.25 190 TYR A N 1
ATOM 1482 C CA . TYR A 1 190 ? -2.030 17.977 1.731 1.00 64.25 190 TYR A CA 1
ATOM 1483 C C . TYR A 1 190 ? -2.798 18.319 0.450 1.00 64.25 190 TYR A C 1
ATOM 1485 O O . TYR A 1 190 ? -2.255 18.170 -0.645 1.00 64.25 190 TYR A O 1
ATOM 1493 N N . GLY A 1 191 ? -4.013 18.861 0.575 1.00 59.41 191 GLY A N 1
ATOM 1494 C CA . GLY A 1 191 ? -4.791 19.360 -0.558 1.00 59.41 191 GLY A CA 1
ATOM 1495 C C . GLY A 1 191 ? -4.106 20.507 -1.308 1.00 59.41 191 GLY A C 1
ATOM 1496 O O . GLY A 1 191 ? -4.140 20.549 -2.538 1.00 59.41 191 GLY A O 1
ATOM 1497 N N . SER A 1 192 ? -3.427 21.413 -0.596 1.00 54.81 192 SER A N 1
ATOM 1498 C CA . SER A 1 192 ? -2.662 22.511 -1.208 1.00 54.81 192 SER A CA 1
ATOM 1499 C C . SER A 1 192 ? -1.487 22.001 -2.052 1.00 54.81 192 SER A C 1
ATOM 1501 O O . SER A 1 192 ? -1.233 22.522 -3.136 1.00 54.81 192 SER A O 1
ATOM 1503 N N . LEU A 1 193 ? -0.800 20.956 -1.588 1.00 54.62 193 LEU A N 1
ATOM 1504 C CA . LEU A 1 193 ? 0.355 20.368 -2.276 1.00 54.62 193 LEU A CA 1
ATOM 1505 C C . LEU A 1 193 ? -0.039 19.684 -3.581 1.00 54.62 193 LEU A C 1
ATOM 1507 O O . LEU A 1 193 ? 0.641 19.830 -4.595 1.00 54.62 193 LEU A O 1
ATOM 1511 N N . HIS A 1 194 ? -1.175 18.988 -3.568 1.00 51.44 194 HIS A N 1
ATOM 1512 C CA . HIS A 1 194 ? -1.683 18.278 -4.735 1.00 51.44 194 HIS A CA 1
ATOM 1513 C C . HIS A 1 194 ? -2.343 19.223 -5.761 1.00 51.44 194 HIS A C 1
ATOM 1515 O O . HIS A 1 194 ? -2.221 19.023 -6.972 1.00 51.44 194 HIS A O 1
ATOM 1521 N N . ASN A 1 195 ? -2.979 20.314 -5.310 1.00 44.97 195 ASN A N 1
ATOM 1522 C CA . ASN A 1 195 ? -3.580 21.320 -6.195 1.00 44.97 195 ASN A CA 1
ATOM 1523 C C . ASN A 1 195 ? -2.550 22.115 -7.012 1.00 44.97 195 ASN A C 1
ATOM 1525 O O . ASN A 1 195 ? -2.824 22.464 -8.163 1.00 44.97 195 ASN A O 1
ATOM 1529 N N . VAL A 1 196 ? -1.352 22.364 -6.469 1.00 46.66 196 VAL A N 1
ATOM 1530 C CA . VAL A 1 196 ? -0.236 22.934 -7.247 1.00 46.66 196 VAL A CA 1
ATOM 1531 C C . VAL A 1 196 ? 0.154 21.987 -8.389 1.00 46.66 196 VAL A C 1
ATOM 1533 O O . VAL A 1 196 ? 0.361 22.431 -9.517 1.00 46.66 196 VAL A O 1
ATOM 1536 N N . GLN A 1 197 ? 0.151 20.672 -8.152 1.00 47.31 197 GLN A N 1
ATOM 1537 C CA . GLN A 1 197 ? 0.488 19.676 -9.174 1.00 47.31 197 GLN A CA 1
ATOM 1538 C C . GLN A 1 197 ? -0.576 19.561 -10.275 1.00 47.31 197 GLN A C 1
ATOM 1540 O O . GLN A 1 197 ? -0.224 19.558 -11.456 1.00 47.31 197 GLN A O 1
ATOM 1545 N N . GLN A 1 198 ? -1.871 19.519 -9.933 1.00 44.06 198 GLN A N 1
ATOM 1546 C CA . GLN A 1 198 ? -2.936 19.452 -10.946 1.00 44.06 198 GLN A CA 1
ATOM 1547 C C . GLN A 1 198 ? -3.104 20.759 -11.732 1.00 44.06 198 GLN A C 1
ATOM 1549 O O . GLN A 1 198 ? -3.338 20.714 -12.946 1.00 44.06 198 GLN A O 1
ATOM 1554 N N . LYS A 1 199 ? -2.932 21.930 -11.098 1.00 34.34 199 LYS A N 1
ATOM 1555 C CA . LYS A 1 199 ? -2.882 23.210 -11.827 1.00 34.34 199 LYS A CA 1
ATOM 1556 C C . LYS A 1 199 ? -1.688 23.261 -12.773 1.00 34.34 199 LYS A C 1
ATOM 1558 O O . LYS A 1 199 ? -1.859 23.665 -13.914 1.00 34.34 199 LYS A O 1
ATOM 1563 N N . ASN A 1 200 ? -0.519 22.764 -12.377 1.00 36.69 200 ASN A N 1
ATOM 1564 C CA . ASN A 1 200 ? 0.643 22.723 -13.267 1.00 36.69 200 ASN A CA 1
ATOM 1565 C C . ASN A 1 200 ? 0.483 21.702 -14.408 1.00 36.69 200 ASN A C 1
ATOM 1567 O O . ASN A 1 200 ? 0.906 21.980 -15.528 1.00 36.69 200 ASN A O 1
ATOM 1571 N N . ALA A 1 201 ? -0.190 20.570 -14.179 1.00 37.16 201 ALA A N 1
ATOM 1572 C CA . ALA A 1 201 ? -0.526 19.608 -15.233 1.00 37.16 201 ALA A CA 1
ATOM 1573 C C . ALA A 1 201 ? -1.556 20.168 -16.237 1.00 37.16 201 ALA A C 1
ATOM 1575 O O . ALA A 1 201 ? -1.430 19.960 -17.443 1.00 37.16 201 ALA A O 1
ATOM 1576 N N . SER A 1 202 ? -2.550 20.925 -15.763 1.00 33.38 202 SER A N 1
ATOM 1577 C CA . SER A 1 202 ? -3.567 21.559 -16.616 1.00 33.38 202 SER A CA 1
ATOM 1578 C C . SER A 1 202 ? -3.075 22.839 -17.308 1.00 33.38 202 SER A C 1
ATOM 1580 O O . SER A 1 202 ? -3.458 23.089 -18.449 1.00 33.38 202 SER A O 1
ATOM 1582 N N . ILE A 1 203 ? -2.175 23.611 -16.689 1.00 37.44 203 ILE A N 1
ATOM 1583 C CA . ILE A 1 203 ? -1.504 24.768 -17.306 1.00 37.44 203 ILE A CA 1
ATOM 1584 C C . ILE A 1 203 ? -0.478 24.308 -18.349 1.00 37.44 203 ILE A C 1
ATOM 1586 O O . ILE A 1 203 ? -0.448 24.881 -19.434 1.00 37.44 203 ILE A O 1
ATOM 1590 N N . LYS A 1 204 ? 0.292 23.235 -18.099 1.00 34.12 204 LYS A N 1
ATOM 1591 C CA . LYS A 1 204 ? 1.162 22.631 -19.127 1.00 34.12 204 LYS A CA 1
ATOM 1592 C C . LYS A 1 204 ? 0.361 22.126 -20.327 1.00 34.12 204 LYS A C 1
ATOM 1594 O O . LYS A 1 204 ? 0.793 22.358 -21.447 1.00 34.12 204 LYS A O 1
ATOM 1599 N N . ARG A 1 205 ? -0.824 21.538 -20.102 1.00 35.91 205 ARG A N 1
ATOM 1600 C CA . ARG A 1 205 ? -1.742 21.115 -21.176 1.00 35.91 205 ARG A CA 1
ATOM 1601 C C . ARG A 1 205 ? -2.283 22.307 -21.989 1.00 35.91 205 ARG A C 1
ATOM 1603 O O . ARG A 1 205 ? -2.363 22.226 -23.204 1.00 35.91 205 ARG A O 1
ATOM 1610 N N . ARG A 1 206 ? -2.568 23.453 -21.353 1.00 32.28 206 ARG A N 1
ATOM 1611 C CA . ARG A 1 206 ? -2.990 24.684 -22.061 1.00 32.28 206 ARG A CA 1
ATOM 1612 C C . ARG A 1 206 ? -1.845 25.413 -22.774 1.00 32.28 206 ARG A C 1
ATOM 1614 O O . ARG A 1 206 ? -2.081 26.047 -23.795 1.00 32.28 206 ARG A O 1
ATOM 1621 N N . LEU A 1 207 ? -0.618 25.337 -22.255 1.00 34.06 207 LEU A N 1
ATOM 1622 C CA . LEU A 1 207 ? 0.566 25.918 -22.898 1.00 34.06 207 LEU A CA 1
ATOM 1623 C C . LEU A 1 207 ? 1.070 25.055 -24.064 1.00 34.06 207 LEU A C 1
ATOM 1625 O O . LEU A 1 207 ? 1.525 25.614 -25.056 1.00 34.06 207 LEU A O 1
ATOM 1629 N N . SER A 1 208 ? 0.934 23.725 -24.003 1.00 37.06 208 SER A N 1
ATOM 1630 C CA . SER A 1 208 ? 1.212 22.848 -25.150 1.00 37.06 208 SER A CA 1
ATOM 1631 C C . SER A 1 208 ? 0.246 23.091 -26.312 1.00 37.06 208 SER A C 1
ATOM 1633 O O . SER A 1 208 ? 0.672 23.084 -27.463 1.00 37.06 208 SER A O 1
ATOM 1635 N N . ASP A 1 209 ? -1.020 23.406 -26.022 1.00 34.06 209 ASP A N 1
ATOM 1636 C CA . ASP A 1 209 ? -2.014 23.734 -27.053 1.00 34.06 209 ASP A CA 1
ATOM 1637 C C . ASP A 1 209 ? -1.770 25.116 -27.692 1.00 34.06 209 ASP A C 1
ATOM 1639 O O . ASP A 1 209 ? -2.129 25.336 -28.846 1.00 34.06 209 ASP A O 1
ATOM 1643 N N . ALA A 1 210 ? -1.113 26.039 -26.979 1.00 34.84 210 ALA A N 1
ATOM 1644 C CA . ALA A 1 210 ? -0.782 27.376 -27.481 1.00 34.84 210 ALA A CA 1
ATOM 1645 C C . ALA A 1 210 ? 0.568 27.455 -28.228 1.00 34.84 210 ALA A C 1
ATOM 1647 O O . ALA A 1 210 ? 0.796 28.413 -28.966 1.00 34.84 210 ALA A O 1
ATOM 1648 N N . ILE A 1 211 ? 1.467 26.478 -28.042 1.00 38.47 211 ILE A N 1
ATOM 1649 C CA . ILE A 1 211 ? 2.846 26.493 -28.579 1.00 38.47 211 ILE A CA 1
ATOM 1650 C C . ILE A 1 211 ? 3.039 25.488 -29.735 1.00 38.47 211 ILE A C 1
ATOM 1652 O O . ILE A 1 211 ? 4.096 25.468 -30.368 1.00 38.47 211 ILE A O 1
ATOM 1656 N N . ASN A 1 212 ? 2.014 24.709 -30.103 1.00 34.16 212 ASN A N 1
ATOM 1657 C CA . ASN A 1 212 ? 2.051 23.811 -31.264 1.00 34.16 212 ASN A CA 1
ATOM 1658 C C . ASN A 1 212 ? 1.996 24.576 -32.600 1.00 34.16 212 ASN A C 1
ATOM 1660 O O . ASN A 1 212 ? 1.015 24.570 -33.336 1.00 34.16 212 ASN A O 1
ATOM 1664 N N . GLY A 1 213 ? 3.115 25.225 -32.908 1.00 33.38 213 GLY A N 1
ATOM 1665 C CA . GLY A 1 213 ? 3.425 25.895 -34.158 1.00 33.38 213 GLY A CA 1
ATOM 1666 C C . GLY A 1 213 ? 4.916 25.828 -34.491 1.00 33.38 213 GLY A C 1
ATOM 1667 O O . GLY A 1 213 ? 5.421 26.762 -35.099 1.00 33.38 213 GLY A O 1
ATOM 1668 N N . ARG A 1 214 ? 5.648 24.782 -34.068 1.00 32.47 214 ARG A N 1
ATOM 1669 C CA . ARG A 1 214 ? 6.897 24.320 -34.716 1.00 32.47 214 ARG A CA 1
ATOM 1670 C C . ARG A 1 214 ? 7.476 23.070 -34.040 1.00 32.47 214 ARG A C 1
ATOM 1672 O O . ARG A 1 214 ? 7.929 23.130 -32.907 1.00 32.47 214 ARG A O 1
ATOM 1679 N N . ASN A 1 215 ? 7.482 21.976 -34.801 1.00 35.16 215 ASN A N 1
ATOM 1680 C CA . ASN A 1 215 ? 8.395 20.826 -34.786 1.00 35.16 215 ASN A CA 1
ATOM 1681 C C . ASN A 1 215 ? 8.951 20.370 -33.417 1.00 35.16 215 ASN A C 1
ATOM 1683 O O . ASN A 1 215 ? 10.066 20.735 -33.049 1.00 35.16 215 ASN A O 1
ATOM 1687 N N . GLN A 1 216 ? 8.229 19.474 -32.735 1.00 32.41 216 GLN A N 1
ATOM 1688 C CA . GLN A 1 216 ? 8.823 18.513 -31.794 1.00 32.41 216 GLN A CA 1
ATOM 1689 C C . GLN A 1 216 ? 8.815 17.100 -32.404 1.00 32.41 216 GLN A C 1
ATOM 1691 O O . GLN A 1 216 ? 7.876 16.770 -33.132 1.00 32.41 216 GLN A O 1
ATOM 1696 N N . PRO A 1 217 ? 9.824 16.258 -32.115 1.00 34.81 217 PRO A N 1
ATOM 1697 C CA . PRO A 1 217 ? 9.822 14.863 -32.525 1.00 34.81 217 PRO A CA 1
ATOM 1698 C C . PRO A 1 217 ? 8.825 14.071 -31.662 1.00 34.81 217 PRO A C 1
ATOM 1700 O O . PRO A 1 217 ? 8.997 13.955 -30.455 1.00 34.81 217 PRO A O 1
ATOM 1703 N N . ASN A 1 218 ? 7.771 13.579 -32.315 1.00 31.88 218 ASN A N 1
ATOM 1704 C CA . ASN A 1 218 ? 6.840 12.509 -31.934 1.00 31.88 218 ASN A CA 1
ATOM 1705 C C . ASN A 1 218 ? 6.665 12.226 -30.428 1.00 31.88 218 ASN A C 1
ATOM 1707 O O . ASN A 1 218 ? 7.368 11.400 -29.847 1.00 31.88 218 ASN A O 1
ATOM 1711 N N . SER A 1 219 ? 5.631 12.817 -29.828 1.00 37.84 219 SER A N 1
ATOM 1712 C CA . SER A 1 219 ? 5.023 12.296 -28.602 1.00 37.84 219 SER A CA 1
ATOM 1713 C C . SER A 1 219 ? 4.137 11.082 -28.938 1.00 37.84 219 SER A C 1
ATOM 1715 O O . SER A 1 219 ? 3.198 11.221 -29.723 1.00 37.84 219 SER A O 1
ATOM 1717 N N . PRO A 1 220 ? 4.353 9.887 -28.355 1.00 37.81 220 PRO A N 1
ATOM 1718 C CA . PRO A 1 220 ? 3.428 8.776 -28.518 1.00 37.81 220 PRO A CA 1
ATOM 1719 C C . PRO A 1 220 ? 2.353 8.882 -27.430 1.00 37.81 220 PRO A C 1
ATOM 1721 O O . PRO A 1 220 ? 2.355 8.146 -26.449 1.00 37.81 220 PRO A O 1
ATOM 1724 N N . HIS A 1 221 ? 1.439 9.843 -27.567 1.00 41.78 221 HIS A N 1
ATOM 1725 C CA . HIS A 1 221 ? 0.190 9.851 -26.802 1.00 41.78 221 HIS A CA 1
ATOM 1726 C C . HIS A 1 221 ? -0.972 9.446 -27.711 1.00 41.78 221 HIS A C 1
ATOM 1728 O O . HIS A 1 221 ? -1.912 10.205 -27.928 1.00 41.78 221 HIS A O 1
ATOM 1734 N N . GLU A 1 222 ? -0.919 8.214 -28.217 1.00 35.00 222 GLU A N 1
ATOM 1735 C CA . GLU A 1 222 ? -2.101 7.522 -28.729 1.00 35.00 222 GLU A CA 1
ATOM 1736 C C . GLU A 1 222 ? -2.716 6.695 -27.577 1.00 35.00 222 GLU A C 1
ATOM 1738 O O . GLU A 1 222 ? -2.100 5.787 -27.025 1.00 35.00 222 GLU A O 1
ATOM 1743 N N . ASN A 1 223 ? -3.943 7.044 -27.174 1.00 36.94 223 ASN A N 1
ATOM 1744 C CA . ASN A 1 223 ? -4.847 6.275 -26.294 1.00 36.94 223 ASN A CA 1
ATOM 1745 C C . ASN A 1 223 ? -4.544 6.118 -24.787 1.00 36.94 223 ASN A C 1
ATOM 1747 O O . ASN A 1 223 ? -5.152 5.270 -24.136 1.00 36.94 223 ASN A O 1
ATOM 1751 N N . GLY A 1 224 ? -3.696 6.948 -24.175 1.00 53.53 224 GLY A N 1
ATOM 1752 C CA . GLY A 1 224 ? -3.555 6.973 -22.705 1.00 53.53 224 GLY A CA 1
ATOM 1753 C C . GLY A 1 224 ? -2.889 5.733 -22.091 1.00 53.53 224 GLY A C 1
ATOM 1754 O O . GLY A 1 224 ? -2.868 5.598 -20.869 1.00 53.53 224 GLY A O 1
ATOM 1755 N N . LYS A 1 225 ? -2.321 4.851 -22.921 1.00 62.97 225 LYS A N 1
ATOM 1756 C CA . LYS A 1 225 ? -1.436 3.770 -22.482 1.00 62.97 225 LYS A CA 1
ATOM 1757 C C . LYS A 1 225 ? -0.013 4.300 -22.336 1.00 62.97 225 LYS A C 1
ATOM 1759 O O . LYS A 1 225 ? 0.450 5.083 -23.165 1.00 62.97 225 LYS A O 1
ATOM 1764 N N . ILE A 1 226 ? 0.668 3.889 -21.271 1.00 77.06 226 ILE A N 1
ATOM 1765 C CA . ILE A 1 226 ? 2.093 4.167 -21.084 1.00 77.06 226 ILE A CA 1
ATOM 1766 C C . ILE A 1 226 ? 2.847 3.256 -22.049 1.00 77.06 226 ILE A C 1
ATOM 1768 O O . ILE A 1 226 ? 2.630 2.048 -22.056 1.00 77.06 226 ILE A O 1
ATOM 1772 N N . HIS A 1 227 ? 3.692 3.838 -22.896 1.00 81.94 227 HIS A N 1
ATOM 1773 C CA . HIS A 1 227 ? 4.537 3.063 -23.792 1.00 81.94 227 HIS A CA 1
ATOM 1774 C C . HIS A 1 227 ? 5.827 2.678 -23.063 1.00 81.94 227 HIS A C 1
ATOM 1776 O O . HIS A 1 227 ? 6.554 3.554 -22.588 1.00 81.94 227 HIS A O 1
ATOM 1782 N N . PHE A 1 228 ? 6.118 1.382 -23.004 1.00 90.44 228 PHE A N 1
ATOM 1783 C CA . PHE A 1 228 ? 7.348 0.851 -22.424 1.00 90.44 228 PHE A CA 1
ATOM 1784 C C . PHE A 1 228 ? 8.341 0.540 -23.540 1.00 90.44 228 PHE A C 1
ATOM 1786 O O . PHE A 1 228 ? 8.001 -0.130 -24.511 1.00 90.44 228 PHE A O 1
ATOM 1793 N N . ASN A 1 229 ? 9.569 1.036 -23.413 1.00 91.75 229 ASN A N 1
ATOM 1794 C CA . ASN A 1 229 ? 10.675 0.579 -24.245 1.00 91.75 229 ASN A CA 1
ATOM 1795 C C . ASN A 1 229 ? 11.373 -0.575 -23.516 1.00 91.75 229 ASN A C 1
ATOM 1797 O O . ASN A 1 229 ? 12.097 -0.321 -22.550 1.00 91.75 229 ASN A O 1
ATOM 1801 N N . ILE A 1 230 ? 11.090 -1.814 -23.930 1.00 93.94 230 ILE A N 1
ATOM 1802 C CA . ILE A 1 230 ? 11.660 -3.033 -23.346 1.00 93.94 230 ILE A CA 1
ATOM 1803 C C . ILE A 1 230 ? 12.774 -3.542 -24.259 1.00 93.94 230 ILE A C 1
ATOM 1805 O O . ILE A 1 230 ? 12.552 -3.823 -25.435 1.00 93.94 230 ILE A O 1
ATOM 1809 N N . GLU A 1 231 ? 13.968 -3.675 -23.698 1.00 94.50 231 GLU A N 1
ATOM 1810 C CA . GLU A 1 231 ? 15.175 -4.124 -24.384 1.00 94.50 231 GLU A CA 1
ATOM 1811 C C . GLU A 1 231 ? 15.786 -5.338 -23.670 1.00 94.50 231 GLU A C 1
ATOM 1813 O O . GLU A 1 231 ? 15.533 -5.591 -22.489 1.00 94.50 231 GLU A O 1
ATOM 1818 N N . GLY A 1 232 ? 16.636 -6.077 -24.384 1.00 93.44 232 GLY A N 1
ATOM 1819 C CA . GLY A 1 232 ? 17.382 -7.212 -23.842 1.00 93.44 232 GLY A CA 1
ATOM 1820 C C . GLY A 1 232 ? 16.816 -8.586 -24.221 1.00 93.44 232 GLY A C 1
ATOM 1821 O O . GLY A 1 232 ? 15.747 -8.690 -24.829 1.00 93.44 232 GLY A O 1
ATOM 1822 N N . PRO A 1 233 ? 17.568 -9.657 -23.912 1.00 92.19 233 PRO A N 1
ATOM 1823 C CA . PRO A 1 233 ? 17.202 -11.017 -24.281 1.00 92.19 233 PRO A CA 1
ATOM 1824 C C . PRO A 1 233 ? 15.962 -11.473 -23.511 1.00 92.19 233 PRO A C 1
ATOM 1826 O O . PRO A 1 233 ? 15.909 -11.367 -22.287 1.00 92.19 233 PRO A O 1
ATOM 1829 N N . ASP A 1 234 ? 14.984 -12.017 -24.232 1.00 93.88 234 ASP A N 1
ATOM 1830 C CA . ASP A 1 234 ? 13.800 -12.608 -23.623 1.00 93.88 234 ASP A CA 1
ATOM 1831 C C . ASP A 1 234 ? 14.134 -13.998 -23.062 1.00 93.88 234 ASP A C 1
ATOM 1833 O O . ASP A 1 234 ? 14.468 -14.921 -23.807 1.00 93.88 234 ASP A O 1
ATOM 1837 N N . SER A 1 235 ? 14.070 -14.146 -21.738 1.00 95.06 235 SER A N 1
ATOM 1838 C CA . SER A 1 235 ? 14.286 -15.432 -21.068 1.00 95.06 235 SER A CA 1
ATOM 1839 C C . SER A 1 235 ? 13.065 -16.358 -21.102 1.00 95.06 235 SER A C 1
ATOM 1841 O O . SER A 1 235 ? 13.191 -17.531 -20.753 1.00 95.06 235 SER A O 1
ATOM 1843 N N . GLY A 1 236 ? 11.883 -15.854 -21.474 1.00 94.94 236 GLY A N 1
ATOM 1844 C CA . GLY A 1 236 ? 10.608 -16.573 -21.400 1.00 94.94 236 GLY A CA 1
ATOM 1845 C C . GLY A 1 236 ? 10.084 -16.806 -19.975 1.00 94.94 236 GLY A C 1
ATOM 1846 O O . GLY A 1 236 ? 9.049 -17.450 -19.801 1.00 94.94 236 GLY A O 1
ATOM 1847 N N . ILE A 1 237 ? 10.779 -16.304 -18.947 1.00 94.94 237 ILE A N 1
ATOM 1848 C CA . ILE A 1 237 ? 10.368 -16.397 -17.542 1.00 94.94 237 ILE A CA 1
ATOM 1849 C C . ILE A 1 237 ? 9.735 -15.068 -17.139 1.00 94.94 237 ILE A C 1
ATOM 1851 O O . ILE A 1 237 ? 10.440 -14.071 -16.980 1.00 94.94 237 ILE A O 1
ATOM 1855 N N . TYR A 1 238 ? 8.420 -15.071 -16.941 1.00 95.50 238 TYR A N 1
ATOM 1856 C CA . TYR A 1 238 ? 7.639 -13.887 -16.580 1.00 95.50 238 TYR A CA 1
ATOM 1857 C C . TYR A 1 238 ? 7.121 -13.986 -15.148 1.00 95.50 238 TYR A C 1
ATOM 1859 O O . TYR A 1 238 ? 6.879 -15.078 -14.622 1.00 95.50 238 TYR A O 1
ATOM 1867 N N . ALA A 1 239 ? 6.929 -12.831 -14.517 1.00 94.88 239 ALA A N 1
ATOM 1868 C CA . ALA A 1 239 ? 6.321 -12.770 -13.199 1.00 94.88 239 ALA A CA 1
ATOM 1869 C C . ALA A 1 239 ? 4.810 -13.060 -13.279 1.00 94.88 239 ALA A C 1
ATOM 1871 O O . ALA A 1 239 ? 4.140 -12.715 -14.250 1.00 94.88 239 ALA A O 1
ATOM 1872 N N . SER A 1 240 ? 4.264 -13.689 -12.240 1.00 94.38 240 SER A N 1
ATOM 1873 C CA . SER A 1 240 ? 2.829 -13.988 -12.119 1.00 94.38 240 SER A CA 1
ATOM 1874 C C . SER A 1 240 ? 2.247 -13.372 -10.849 1.00 94.38 240 SER A C 1
ATOM 1876 O O . SER A 1 240 ? 2.978 -13.097 -9.896 1.00 94.38 240 SER A O 1
ATOM 1878 N N . ASN A 1 241 ? 0.934 -13.148 -10.806 1.00 95.44 241 ASN A N 1
ATOM 1879 C CA . ASN A 1 241 ? 0.282 -12.607 -9.612 1.00 95.44 241 ASN A CA 1
ATOM 1880 C C . ASN A 1 241 ? 0.541 -13.500 -8.385 1.00 95.44 241 ASN A C 1
ATOM 1882 O O . ASN A 1 241 ? 0.433 -14.723 -8.463 1.00 95.44 241 ASN A O 1
ATOM 1886 N N . GLY A 1 242 ? 0.890 -12.882 -7.257 1.00 94.44 242 GLY A N 1
ATOM 1887 C CA . GLY A 1 242 ? 1.285 -13.560 -6.019 1.00 94.44 242 GLY A CA 1
ATOM 1888 C C . GLY A 1 242 ? 2.753 -14.002 -5.966 1.00 94.44 242 GLY A C 1
ATOM 1889 O O . GLY A 1 242 ? 3.211 -14.447 -4.912 1.00 94.44 242 GLY A O 1
ATOM 1890 N N . SER A 1 243 ? 3.508 -13.874 -7.064 1.00 95.62 243 SER A N 1
ATOM 1891 C CA . SER A 1 243 ? 4.964 -14.060 -7.054 1.00 95.62 243 SER A CA 1
ATOM 1892 C C . SER A 1 243 ? 5.689 -12.801 -6.575 1.00 95.62 243 SER A C 1
ATOM 1894 O O . SER A 1 243 ? 5.151 -11.692 -6.624 1.00 95.62 243 SER A O 1
ATOM 1896 N N . LEU A 1 244 ? 6.926 -12.978 -6.113 1.00 96.75 244 LEU A N 1
ATOM 1897 C CA . LEU A 1 244 ? 7.825 -11.878 -5.784 1.00 96.75 244 LEU A CA 1
ATOM 1898 C C . LEU A 1 244 ? 8.712 -11.572 -6.991 1.00 96.75 244 LEU A C 1
ATOM 1900 O O . LEU A 1 244 ? 9.527 -12.405 -7.388 1.00 96.75 244 LEU A O 1
ATOM 1904 N N . ALA A 1 245 ? 8.567 -10.374 -7.548 1.00 96.69 245 ALA A N 1
ATOM 1905 C CA . ALA A 1 245 ? 9.474 -9.842 -8.552 1.00 96.69 245 ALA A CA 1
ATOM 1906 C C . ALA A 1 245 ? 10.625 -9.104 -7.861 1.00 96.69 245 ALA A C 1
ATOM 1908 O O . ALA A 1 245 ? 10.401 -8.368 -6.901 1.00 96.69 245 ALA A O 1
ATOM 1909 N N . CYS A 1 246 ? 11.848 -9.279 -8.357 1.00 97.31 246 CYS A N 1
ATOM 1910 C CA . CYS A 1 246 ? 13.024 -8.544 -7.901 1.00 97.31 246 CYS A CA 1
ATOM 1911 C C . CYS A 1 246 ? 13.589 -7.737 -9.067 1.00 97.31 246 CYS A C 1
ATOM 1913 O O . CYS A 1 246 ? 13.960 -8.313 -10.088 1.00 97.31 246 CYS A O 1
ATOM 1915 N N . ILE A 1 247 ? 13.659 -6.416 -8.911 1.00 97.31 247 ILE A N 1
ATOM 1916 C CA . ILE A 1 247 ? 14.150 -5.502 -9.945 1.00 97.31 247 ILE A CA 1
ATOM 1917 C C . ILE A 1 247 ? 15.293 -4.636 -9.423 1.00 97.31 247 ILE A C 1
ATOM 1919 O O . ILE A 1 247 ? 15.372 -4.343 -8.230 1.00 97.31 247 ILE A O 1
ATOM 1923 N N . SER A 1 248 ? 16.125 -4.162 -10.346 1.00 97.25 248 SER A N 1
ATOM 1924 C CA . SER A 1 248 ? 16.936 -2.965 -10.146 1.00 97.25 248 SER A CA 1
ATOM 1925 C C . SER A 1 248 ? 16.253 -1.802 -10.857 1.00 97.25 248 SER A C 1
ATOM 1927 O O . SER A 1 248 ? 15.804 -1.953 -11.994 1.00 97.25 248 SER A O 1
ATOM 1929 N N . TYR A 1 249 ? 16.144 -0.649 -10.199 1.00 95.88 249 TYR A N 1
ATOM 1930 C CA . TYR A 1 249 ? 15.540 0.539 -10.793 1.00 95.88 249 TYR A CA 1
ATOM 1931 C C . TYR A 1 249 ? 16.343 1.803 -10.489 1.00 95.88 249 TYR A C 1
ATOM 1933 O O . TYR A 1 249 ? 16.998 1.934 -9.452 1.00 95.88 249 TYR A O 1
ATOM 1941 N N . ALA A 1 250 ? 16.224 2.782 -11.385 1.00 94.06 250 ALA A N 1
ATOM 1942 C CA . ALA A 1 250 ? 16.683 4.144 -11.166 1.00 94.06 250 ALA A CA 1
ATOM 1943 C C . ALA A 1 250 ? 15.659 5.133 -11.732 1.00 94.06 250 ALA A C 1
ATOM 1945 O O . ALA A 1 250 ? 15.277 5.065 -12.900 1.00 94.06 250 ALA A O 1
ATOM 1946 N N . VAL A 1 251 ? 15.222 6.067 -10.894 1.00 91.50 251 VAL A N 1
ATOM 1947 C CA . VAL A 1 251 ? 14.302 7.146 -11.245 1.00 91.50 251 VAL A CA 1
ATOM 1948 C C . VAL A 1 251 ? 15.104 8.419 -11.432 1.00 91.50 251 VAL A C 1
ATOM 1950 O O . VAL A 1 251 ? 15.899 8.816 -10.575 1.00 91.50 251 VAL A O 1
ATOM 1953 N N . PHE A 1 252 ? 14.860 9.089 -12.552 1.00 88.94 252 PHE A N 1
ATOM 1954 C CA . PHE A 1 252 ? 15.536 10.326 -12.889 1.00 88.94 252 PHE A CA 1
ATOM 1955 C C . PHE A 1 252 ? 14.535 11.453 -13.086 1.00 88.94 252 PHE A C 1
ATOM 1957 O O . PHE A 1 252 ? 13.548 11.313 -13.806 1.00 88.94 252 PHE A O 1
ATOM 1964 N N . TRP A 1 253 ? 14.834 12.589 -12.474 1.00 86.25 253 TRP A N 1
ATOM 1965 C CA . TRP A 1 253 ? 14.181 13.851 -12.751 1.00 86.25 253 TRP A CA 1
ATOM 1966 C C . TRP A 1 253 ? 14.840 14.517 -13.954 1.00 86.25 253 TRP A C 1
ATOM 1968 O O . TRP A 1 253 ? 16.050 14.747 -13.939 1.00 86.25 253 TRP A O 1
ATOM 1978 N N . VAL A 1 254 ? 14.046 14.830 -14.978 1.00 82.88 254 VAL A N 1
ATOM 1979 C CA . VAL A 1 254 ? 14.520 15.473 -16.207 1.00 82.88 254 VAL A CA 1
ATOM 1980 C C . VAL A 1 254 ? 13.950 16.887 -16.282 1.00 82.88 254 VAL A C 1
ATOM 1982 O O . VAL A 1 254 ? 12.732 17.068 -16.296 1.00 82.88 254 VAL A O 1
ATOM 1985 N N . ASN A 1 255 ? 14.830 17.887 -16.326 1.00 80.31 255 ASN A N 1
ATOM 1986 C CA . ASN A 1 255 ? 14.472 19.291 -16.525 1.00 80.31 255 ASN A CA 1
ATOM 1987 C C . ASN A 1 255 ? 15.314 19.876 -17.666 1.00 80.31 255 ASN A C 1
ATOM 1989 O O . ASN A 1 255 ? 16.479 20.225 -17.466 1.00 80.31 255 ASN A O 1
ATOM 1993 N N . GLY A 1 256 ? 14.736 19.943 -18.868 1.00 79.12 256 GLY A N 1
ATOM 1994 C CA . GLY A 1 256 ? 15.504 20.215 -20.086 1.00 79.12 256 GLY A CA 1
ATOM 1995 C C . GLY A 1 256 ? 16.562 19.131 -20.296 1.00 79.12 256 GLY A C 1
ATOM 1996 O O . GLY A 1 256 ? 16.239 17.946 -20.239 1.00 79.12 256 GLY A O 1
ATOM 1997 N N . ASP A 1 257 ? 17.820 19.538 -20.457 1.00 75.12 257 ASP A N 1
ATOM 1998 C CA . ASP A 1 257 ? 18.949 18.619 -20.667 1.00 75.12 257 ASP A CA 1
ATOM 1999 C C . ASP A 1 257 ? 19.535 18.054 -19.359 1.00 75.12 257 ASP A C 1
ATOM 2001 O O . ASP A 1 257 ? 20.391 17.170 -19.381 1.00 75.12 257 ASP A O 1
ATOM 2005 N N . GLN A 1 258 ? 19.101 18.551 -18.196 1.00 80.06 258 GLN A N 1
ATOM 2006 C CA . GLN A 1 258 ? 19.600 18.073 -16.907 1.00 80.06 258 GLN A CA 1
ATOM 2007 C C . GLN A 1 258 ? 18.824 16.841 -16.443 1.00 80.06 258 GLN A C 1
ATOM 2009 O O . GLN A 1 258 ? 17.601 16.885 -16.292 1.00 80.06 258 GLN A O 1
ATOM 2014 N N . ARG A 1 259 ? 19.556 15.761 -16.147 1.00 84.88 259 ARG A N 1
ATOM 2015 C CA . ARG A 1 259 ? 19.025 14.506 -15.606 1.00 84.88 259 ARG A CA 1
ATOM 2016 C C . ARG A 1 259 ? 19.625 14.240 -14.226 1.00 84.88 259 ARG A C 1
ATOM 2018 O O . ARG A 1 259 ? 20.805 13.926 -14.116 1.00 84.88 259 ARG A O 1
ATOM 2025 N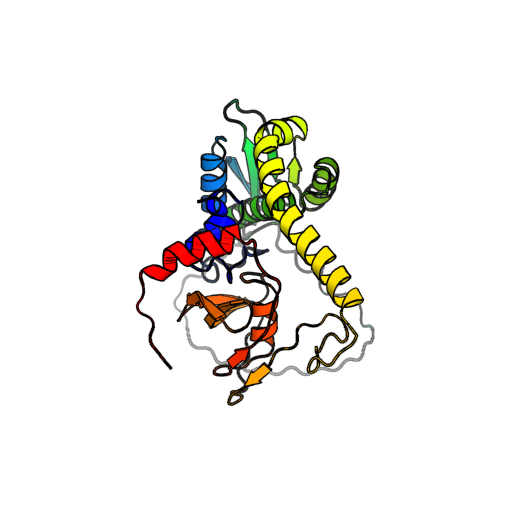 N . ASN A 1 260 ? 18.804 14.320 -13.183 1.00 85.31 260 ASN A N 1
ATOM 2026 C CA . ASN A 1 260 ? 19.221 14.085 -11.799 1.00 85.31 260 ASN A CA 1
ATOM 2027 C C . ASN A 1 260 ? 18.611 12.781 -11.279 1.00 85.31 260 ASN A C 1
ATOM 2029 O O . ASN A 1 260 ? 17.403 12.584 -11.386 1.00 85.31 260 ASN A O 1
ATOM 2033 N N . CYS A 1 261 ? 19.426 11.886 -10.720 1.00 87.88 261 CYS A N 1
ATOM 2034 C CA . CYS A 1 261 ? 18.924 10.673 -10.070 1.00 87.88 261 CYS A CA 1
ATOM 2035 C C . CYS A 1 261 ? 18.226 11.058 -8.758 1.00 87.88 261 CYS A C 1
ATOM 2037 O O . CYS A 1 261 ? 18.835 11.727 -7.928 1.00 87.88 261 CYS A O 1
ATOM 2039 N N . VAL A 1 262 ? 16.966 10.648 -8.583 1.00 88.56 262 VAL A N 1
ATOM 2040 C CA . VAL A 1 262 ? 16.123 11.031 -7.429 1.00 88.56 262 VAL A CA 1
ATOM 2041 C C . VAL A 1 262 ? 15.720 9.858 -6.537 1.00 88.56 262 VAL A C 1
ATOM 2043 O O . VAL A 1 262 ? 15.353 10.068 -5.385 1.00 88.56 262 VAL A O 1
ATOM 2046 N N . ASP A 1 263 ? 15.777 8.634 -7.055 1.00 89.62 263 ASP A N 1
ATOM 2047 C CA . ASP A 1 263 ? 15.506 7.398 -6.318 1.00 89.62 263 ASP A CA 1
ATOM 2048 C C . ASP A 1 263 ? 16.190 6.252 -7.077 1.00 89.62 263 ASP A C 1
ATOM 2050 O O . ASP A 1 263 ? 16.169 6.231 -8.309 1.00 89.62 263 ASP A O 1
ATOM 2054 N N . ARG A 1 264 ? 16.844 5.330 -6.377 1.00 93.19 264 ARG A N 1
ATOM 2055 C CA . ARG A 1 264 ? 17.549 4.193 -6.977 1.00 93.19 264 ARG A CA 1
ATOM 2056 C C . ARG A 1 264 ? 17.552 3.038 -5.997 1.00 93.19 264 ARG A C 1
ATOM 2058 O O . ARG A 1 264 ? 17.805 3.240 -4.813 1.00 93.19 264 ARG A O 1
ATOM 2065 N N . ASN A 1 265 ? 17.370 1.831 -6.517 1.00 94.69 265 ASN A N 1
ATOM 2066 C CA . ASN A 1 265 ? 17.566 0.614 -5.751 1.00 94.69 265 ASN A CA 1
ATOM 2067 C C . ASN A 1 265 ? 18.119 -0.503 -6.648 1.00 94.69 265 ASN A C 1
ATOM 2069 O O . ASN A 1 265 ? 17.638 -0.716 -7.761 1.00 94.69 265 ASN A O 1
ATOM 2073 N N . GLU A 1 266 ? 19.144 -1.205 -6.176 1.00 95.06 266 GLU A N 1
ATOM 2074 C CA . GLU A 1 266 ? 19.777 -2.306 -6.912 1.00 95.06 266 GLU A CA 1
ATOM 2075 C C . GLU A 1 266 ? 19.031 -3.631 -6.739 1.00 95.06 266 GLU A C 1
ATOM 2077 O O . GLU A 1 266 ? 19.038 -4.459 -7.646 1.00 95.06 266 GLU A O 1
ATOM 2082 N N . GLN A 1 267 ? 18.353 -3.815 -5.605 1.00 95.75 267 GLN A N 1
ATOM 2083 C CA . GLN A 1 267 ? 17.632 -5.035 -5.275 1.00 95.75 267 GLN A CA 1
ATOM 2084 C C . GLN A 1 267 ? 16.313 -4.690 -4.584 1.00 95.75 267 GLN A C 1
ATOM 2086 O O . GLN A 1 267 ? 16.204 -4.624 -3.357 1.00 95.75 267 GLN A O 1
ATOM 2091 N N . PHE A 1 268 ? 15.283 -4.480 -5.396 1.00 97.56 268 PHE A N 1
ATOM 2092 C CA . PHE A 1 268 ? 13.955 -4.128 -4.929 1.00 97.56 268 PHE A CA 1
ATOM 2093 C C . PHE A 1 268 ? 12.957 -5.254 -5.205 1.00 97.56 268 PHE A C 1
ATOM 2095 O O . PHE A 1 268 ? 12.548 -5.485 -6.341 1.00 97.56 268 PHE A O 1
ATOM 2102 N N . GLU A 1 269 ? 12.551 -5.945 -4.140 1.00 97.81 269 GLU A N 1
ATOM 2103 C CA . GLU A 1 269 ? 11.583 -7.045 -4.204 1.00 97.81 269 GLU A CA 1
ATOM 2104 C C . GLU A 1 269 ? 10.159 -6.586 -3.910 1.00 97.81 269 GLU A C 1
ATOM 2106 O O . GLU A 1 269 ? 9.934 -5.983 -2.864 1.00 97.81 269 GLU A O 1
ATOM 2111 N N . PHE A 1 270 ? 9.175 -6.940 -4.726 1.00 97.94 270 PHE A N 1
ATOM 2112 C CA . PHE A 1 270 ? 7.770 -6.642 -4.452 1.00 97.94 270 PHE A CA 1
ATOM 2113 C C . PHE A 1 270 ? 6.848 -7.761 -4.939 1.00 97.94 270 PHE A C 1
ATOM 2115 O O . PHE A 1 270 ? 7.207 -8.542 -5.816 1.00 97.94 270 PHE A O 1
ATOM 2122 N N . GLU A 1 271 ? 5.664 -7.860 -4.338 1.00 98.06 271 GLU A N 1
ATOM 2123 C CA . GLU A 1 271 ? 4.655 -8.844 -4.733 1.00 98.06 271 GLU A CA 1
ATOM 2124 C C . GLU A 1 271 ? 3.846 -8.331 -5.928 1.00 98.06 271 GLU A C 1
ATOM 2126 O O . GLU A 1 271 ? 3.353 -7.201 -5.914 1.00 98.06 271 GLU A O 1
ATOM 2131 N N . MET A 1 272 ? 3.708 -9.177 -6.947 1.00 97.31 272 MET A N 1
ATOM 2132 C CA . MET A 1 272 ? 2.925 -8.893 -8.147 1.00 97.31 272 MET A CA 1
ATOM 2133 C C . MET A 1 272 ? 1.427 -9.087 -7.900 1.00 97.31 272 MET A C 1
ATOM 2135 O O . MET A 1 272 ? 1.002 -10.056 -7.268 1.00 97.31 272 MET A O 1
ATOM 2139 N N . GLY A 1 273 ? 0.609 -8.213 -8.472 1.00 94.62 273 GLY A N 1
ATOM 2140 C CA . GLY A 1 273 ? -0.850 -8.274 -8.470 1.00 94.62 273 GLY A CA 1
ATOM 2141 C C . GLY A 1 273 ? -1.519 -7.625 -7.256 1.00 94.62 273 GLY A C 1
ATOM 2142 O O . GLY A 1 273 ? -2.745 -7.656 -7.159 1.00 94.62 273 GLY A O 1
ATOM 2143 N N . VAL A 1 274 ? -0.754 -7.035 -6.332 1.00 94.75 274 VAL A N 1
ATOM 2144 C CA . VAL A 1 274 ? -1.294 -6.409 -5.107 1.00 94.75 274 VAL A CA 1
ATOM 2145 C C . VAL A 1 274 ? -1.119 -4.890 -5.067 1.00 94.75 274 VAL A C 1
ATOM 2147 O O . VAL A 1 274 ? -1.548 -4.264 -4.096 1.00 94.75 274 VAL A O 1
ATOM 2150 N N . GLY A 1 275 ? -0.507 -4.280 -6.089 1.00 94.62 275 GLY A N 1
ATOM 2151 C CA . GLY A 1 275 ? -0.248 -2.839 -6.107 1.00 94.62 275 GLY A CA 1
ATOM 2152 C C . GLY A 1 275 ? 0.851 -2.415 -5.131 1.00 94.62 275 GLY A C 1
ATOM 2153 O O . GLY A 1 275 ? 0.743 -1.367 -4.500 1.00 94.62 275 GLY A O 1
ATOM 2154 N N . ALA A 1 276 ? 1.886 -3.245 -4.948 1.00 95.44 276 ALA A N 1
ATOM 2155 C CA . ALA A 1 276 ? 3.002 -2.961 -4.036 1.00 95.44 276 ALA A CA 1
ATOM 2156 C C . ALA A 1 276 ? 3.975 -1.882 -4.560 1.00 95.44 276 ALA A C 1
ATOM 2158 O O . ALA A 1 276 ? 4.874 -1.434 -3.836 1.00 95.44 276 ALA A O 1
ATOM 2159 N N . VAL A 1 277 ? 3.802 -1.467 -5.815 1.00 95.19 277 VAL A N 1
ATOM 2160 C CA . VAL A 1 277 ? 4.557 -0.414 -6.502 1.00 95.19 277 VAL A CA 1
ATOM 2161 C C . VAL A 1 277 ? 3.611 0.492 -7.282 1.00 95.19 277 VAL A C 1
ATOM 2163 O O . VAL A 1 277 ? 2.430 0.189 -7.447 1.00 95.19 277 VAL A O 1
ATOM 2166 N N . ILE A 1 278 ? 4.120 1.621 -7.776 1.00 90.94 278 ILE A N 1
ATOM 2167 C CA . ILE A 1 278 ? 3.350 2.476 -8.682 1.00 90.94 278 ILE A CA 1
ATOM 2168 C C . ILE A 1 278 ? 2.934 1.697 -9.939 1.00 90.94 278 ILE A C 1
ATOM 2170 O O . ILE A 1 278 ? 3.719 0.927 -10.494 1.00 90.94 278 ILE A O 1
ATOM 2174 N N . PHE A 1 279 ? 1.719 1.963 -10.425 1.00 90.88 279 PHE A N 1
ATOM 2175 C CA . PHE A 1 279 ? 1.132 1.274 -11.581 1.00 90.88 279 PHE A CA 1
ATOM 2176 C C . PHE A 1 279 ? 2.085 1.128 -12.788 1.00 90.88 279 PHE A C 1
ATOM 2178 O O . PHE A 1 279 ? 2.211 0.013 -13.286 1.00 90.88 279 PHE A O 1
ATOM 2185 N N . PRO A 1 280 ? 2.821 2.173 -13.230 1.00 92.19 280 PRO A N 1
ATOM 2186 C CA . PRO A 1 280 ? 3.719 2.041 -14.379 1.00 92.19 280 PRO A CA 1
ATOM 2187 C C . PRO A 1 280 ? 4.849 1.021 -14.180 1.00 92.19 280 PRO A C 1
ATOM 2189 O O . PRO A 1 280 ? 5.284 0.409 -15.147 1.00 92.19 280 PRO A O 1
ATOM 2192 N N . VAL A 1 281 ? 5.336 0.834 -12.946 1.00 94.12 281 VAL A N 1
ATOM 2193 C CA . VAL A 1 281 ? 6.397 -0.144 -12.654 1.00 94.12 281 VAL A CA 1
ATOM 2194 C C . VAL A 1 281 ? 5.840 -1.560 -12.740 1.00 94.12 281 VAL A C 1
ATOM 2196 O O . VAL A 1 281 ? 6.445 -2.404 -13.390 1.00 94.12 281 VAL A O 1
ATOM 2199 N N . GLU A 1 282 ? 4.687 -1.821 -12.121 1.00 95.19 282 GLU A N 1
ATOM 2200 C CA . GLU A 1 282 ? 4.071 -3.154 -12.139 1.00 95.19 282 GLU A CA 1
ATOM 2201 C C . GLU A 1 282 ? 3.649 -3.563 -13.555 1.00 95.19 282 GLU A C 1
ATOM 2203 O O . GLU A 1 282 ? 3.919 -4.685 -13.975 1.00 95.19 282 GLU A O 1
ATOM 2208 N N . ASP A 1 283 ? 3.065 -2.631 -14.314 1.00 93.94 283 ASP A N 1
ATOM 2209 C CA . ASP A 1 283 ? 2.641 -2.848 -15.701 1.00 93.94 283 ASP A CA 1
ATOM 2210 C C . ASP A 1 283 ? 3.841 -3.119 -16.625 1.00 93.94 283 ASP A C 1
ATOM 2212 O O . ASP A 1 283 ? 3.807 -4.052 -17.429 1.00 93.94 283 ASP A O 1
ATOM 2216 N N . CYS A 1 284 ? 4.946 -2.383 -16.443 1.00 95.12 284 CYS A N 1
ATOM 2217 C CA . CYS A 1 284 ? 6.209 -2.634 -17.139 1.00 95.12 284 CYS A CA 1
ATOM 2218 C C . CYS A 1 284 ? 6.751 -4.033 -16.816 1.00 95.12 284 CYS A C 1
ATOM 2220 O O . CYS A 1 284 ? 7.017 -4.819 -17.719 1.00 95.12 284 CYS A O 1
ATOM 2222 N N . VAL A 1 285 ? 6.870 -4.371 -15.528 1.00 95.81 285 VAL A N 1
ATOM 2223 C CA . VAL A 1 285 ? 7.420 -5.660 -15.077 1.00 95.81 285 VAL A CA 1
ATOM 2224 C C . VAL A 1 285 ? 6.545 -6.836 -15.514 1.00 95.81 285 VAL A C 1
ATOM 2226 O O . VAL A 1 285 ? 7.077 -7.894 -15.830 1.00 95.81 285 VAL A O 1
ATOM 2229 N N . SER A 1 286 ? 5.225 -6.657 -15.611 1.00 95.38 286 SER A N 1
ATOM 2230 C CA . SER A 1 286 ? 4.314 -7.697 -16.111 1.00 95.38 286 SER A CA 1
ATOM 2231 C C . SER A 1 286 ? 4.535 -8.066 -17.585 1.00 95.38 286 SER A C 1
ATOM 2233 O O . SER A 1 286 ? 4.162 -9.159 -18.005 1.00 95.38 286 SER A O 1
ATOM 2235 N N . GLN A 1 287 ? 5.158 -7.173 -18.362 1.00 94.44 287 GLN A N 1
ATOM 2236 C CA . GLN A 1 287 ? 5.481 -7.366 -19.780 1.00 94.44 287 GLN A CA 1
ATOM 2237 C C . GLN A 1 287 ? 6.940 -7.783 -20.009 1.00 94.44 287 GLN A C 1
ATOM 2239 O O . GLN A 1 287 ? 7.316 -8.101 -21.136 1.00 94.44 287 GLN A O 1
ATOM 2244 N N . MET A 1 288 ? 7.762 -7.774 -18.959 1.00 95.75 288 MET A N 1
ATOM 2245 C CA . MET A 1 288 ? 9.178 -8.115 -19.019 1.00 95.75 288 MET A CA 1
ATOM 2246 C C . MET A 1 288 ? 9.403 -9.564 -18.595 1.00 95.75 288 MET A C 1
ATOM 2248 O O . MET A 1 288 ? 8.781 -10.057 -17.652 1.00 95.75 288 MET A O 1
ATOM 2252 N N . SER A 1 289 ? 10.361 -10.226 -19.234 1.00 96.38 289 SER A N 1
ATOM 2253 C CA . SER A 1 289 ? 10.965 -11.439 -18.696 1.00 96.38 289 SER A CA 1
ATOM 2254 C C . SER A 1 289 ? 12.262 -11.135 -17.948 1.00 96.38 289 SER A C 1
ATOM 2256 O O . SER A 1 289 ? 12.835 -10.043 -18.033 1.00 96.38 289 SER A O 1
ATOM 2258 N N . VAL A 1 290 ? 12.727 -12.107 -17.162 1.00 95.50 290 VAL A N 1
ATOM 2259 C CA . VAL A 1 290 ? 13.957 -11.981 -16.368 1.00 95.50 290 VAL A CA 1
ATOM 2260 C C . VAL A 1 290 ? 15.130 -11.554 -17.264 1.00 95.50 290 VAL A C 1
ATOM 2262 O O . VAL A 1 290 ? 15.354 -12.161 -18.311 1.00 95.50 290 VAL A O 1
ATOM 2265 N N . ASN A 1 291 ? 15.894 -10.556 -16.800 1.00 94.12 291 ASN A N 1
ATOM 2266 C CA . ASN A 1 291 ? 17.041 -9.899 -17.456 1.00 94.12 291 ASN A CA 1
ATOM 2267 C C . ASN A 1 291 ? 16.723 -8.855 -18.539 1.00 94.12 291 ASN A C 1
ATOM 2269 O O . ASN A 1 291 ? 17.658 -8.280 -19.099 1.00 94.12 291 ASN A O 1
ATOM 2273 N N . GLN A 1 292 ? 15.452 -8.566 -18.820 1.00 96.44 292 GLN A N 1
ATOM 2274 C CA . GLN A 1 292 ? 15.103 -7.431 -19.674 1.00 96.44 292 GLN A CA 1
ATOM 2275 C C . GLN A 1 292 ? 15.212 -6.099 -18.924 1.00 96.44 292 GLN A C 1
ATOM 2277 O O . GLN A 1 292 ? 15.189 -6.045 -17.692 1.00 96.44 292 GLN A O 1
ATOM 2282 N N . VAL A 1 293 ? 15.297 -5.006 -19.682 1.00 96.69 293 VAL A N 1
ATOM 2283 C CA . VAL A 1 293 ? 15.325 -3.632 -19.170 1.00 96.69 293 VAL A CA 1
ATOM 2284 C C . VAL A 1 293 ? 14.156 -2.860 -19.763 1.00 96.69 293 VAL A C 1
ATOM 2286 O O . VAL A 1 293 ? 14.020 -2.782 -20.978 1.00 96.69 293 VAL A O 1
ATOM 2289 N N . GLY A 1 294 ? 13.322 -2.279 -18.903 1.00 94.50 294 GLY A N 1
ATOM 2290 C CA . GLY A 1 294 ? 12.189 -1.449 -19.299 1.00 94.50 294 GLY A CA 1
ATOM 2291 C C . GLY A 1 294 ? 12.432 0.022 -18.978 1.00 94.50 294 GLY A C 1
ATOM 2292 O O . GLY A 1 294 ? 12.839 0.362 -17.868 1.00 94.50 294 GLY A O 1
ATOM 2293 N N . ASN A 1 295 ? 12.154 0.905 -19.937 1.00 93.31 295 ASN A N 1
ATOM 2294 C CA . ASN A 1 295 ? 12.219 2.353 -19.758 1.00 93.31 295 ASN A CA 1
ATOM 2295 C C . ASN A 1 295 ? 10.869 2.998 -20.079 1.00 93.31 295 ASN A C 1
ATOM 2297 O O . ASN A 1 295 ? 10.255 2.701 -21.105 1.00 93.31 295 ASN A O 1
ATOM 2301 N N . PHE A 1 296 ? 10.429 3.923 -19.227 1.00 92.19 296 PHE A N 1
ATOM 2302 C CA . PHE A 1 296 ? 9.209 4.697 -19.442 1.00 92.19 296 PHE A CA 1
ATOM 2303 C C . PHE A 1 296 ? 9.289 6.071 -18.775 1.00 92.19 296 PHE A C 1
ATOM 2305 O O . PHE A 1 296 ? 10.108 6.320 -17.889 1.00 92.19 296 PHE A O 1
ATOM 2312 N N . ILE A 1 297 ? 8.401 6.967 -19.202 1.00 87.88 297 ILE A N 1
ATOM 2313 C CA . ILE A 1 297 ? 8.218 8.299 -18.623 1.00 87.88 297 ILE A CA 1
ATOM 2314 C C . ILE A 1 297 ? 6.855 8.322 -17.936 1.00 87.88 297 ILE A C 1
ATOM 2316 O O . ILE A 1 297 ? 5.861 7.863 -18.494 1.00 87.88 297 ILE A O 1
ATOM 2320 N N . THR A 1 298 ? 6.803 8.861 -16.721 1.00 84.12 298 THR A N 1
ATOM 2321 C CA . THR A 1 298 ? 5.565 8.981 -15.944 1.00 84.12 298 THR A CA 1
ATOM 2322 C C . THR A 1 298 ? 5.401 10.385 -15.370 1.00 84.12 298 THR A C 1
ATOM 2324 O O . THR A 1 298 ? 6.299 11.226 -15.455 1.00 84.12 298 THR A O 1
ATOM 2327 N N . SER A 1 299 ? 4.224 10.658 -14.811 1.00 77.56 299 SER A N 1
ATOM 2328 C CA . SER A 1 299 ? 3.903 11.940 -14.199 1.00 77.56 299 SER A CA 1
ATOM 2329 C C . SER A 1 299 ? 4.840 12.274 -13.041 1.00 77.56 299 SER A C 1
ATOM 2331 O O . SER A 1 299 ? 5.176 11.434 -12.210 1.00 77.56 299 SER A O 1
ATOM 2333 N N . VAL A 1 300 ? 5.176 13.554 -12.971 1.00 67.56 300 VAL A N 1
ATOM 2334 C CA . VAL A 1 300 ? 5.995 14.188 -11.943 1.00 67.56 300 VAL A CA 1
ATOM 2335 C C . VAL A 1 300 ? 5.352 14.067 -10.543 1.00 67.56 300 VAL A C 1
ATOM 2337 O O . VAL A 1 300 ? 4.239 14.572 -10.354 1.00 67.56 300 VAL A O 1
ATOM 2340 N N . PRO A 1 301 ? 6.030 13.462 -9.543 1.00 70.56 301 PRO A N 1
ATOM 2341 C CA . PRO A 1 301 ? 5.642 13.585 -8.133 1.00 70.56 301 PRO A CA 1
ATOM 2342 C C . PRO A 1 301 ? 5.819 15.032 -7.638 1.00 70.56 301 PRO A C 1
ATOM 2344 O O . PRO A 1 301 ? 6.297 15.888 -8.375 1.00 70.56 301 PRO A O 1
ATOM 2347 N N . SER A 1 302 ? 5.402 15.365 -6.413 1.00 69.62 302 SER A N 1
ATOM 2348 C CA . SER A 1 302 ? 5.423 16.773 -5.981 1.00 69.62 302 SER A CA 1
ATOM 2349 C C . SER A 1 302 ? 6.854 17.303 -5.927 1.00 69.62 302 SER A C 1
ATOM 2351 O O . SER A 1 302 ? 7.769 16.580 -5.530 1.00 69.62 302 SER A O 1
ATOM 2353 N N . GLU A 1 303 ? 7.061 18.567 -6.314 1.00 67.62 303 GLU A N 1
ATOM 2354 C CA . GLU A 1 303 ? 8.392 19.193 -6.268 1.00 67.62 303 GLU A CA 1
ATOM 2355 C C . GLU A 1 303 ? 8.990 19.127 -4.858 1.00 67.62 303 GLU A C 1
ATOM 2357 O O . GLU A 1 303 ? 10.182 18.880 -4.704 1.00 67.62 303 GLU A O 1
ATOM 2362 N N . GLU A 1 304 ? 8.154 19.226 -3.823 1.00 68.19 304 GLU A N 1
ATOM 2363 C CA . GLU A 1 304 ? 8.568 19.047 -2.430 1.00 68.19 304 GLU A CA 1
ATOM 2364 C C . GLU A 1 304 ? 9.070 17.633 -2.126 1.00 68.19 304 GLU A C 1
ATOM 2366 O O . GLU A 1 304 ? 10.043 17.472 -1.387 1.00 68.19 304 GLU A O 1
ATOM 2371 N N . LEU A 1 305 ? 8.431 16.600 -2.690 1.00 71.56 305 LEU A N 1
ATOM 2372 C CA . LEU A 1 305 ? 8.896 15.224 -2.537 1.00 71.56 305 LEU A CA 1
ATOM 2373 C C . LEU A 1 305 ? 10.239 15.050 -3.247 1.00 71.56 305 LEU A C 1
ATOM 2375 O O . LEU A 1 305 ? 11.168 14.514 -2.655 1.00 71.56 305 LEU A O 1
ATOM 2379 N N . ILE A 1 306 ? 10.379 15.573 -4.465 1.00 74.06 306 ILE A N 1
ATOM 2380 C CA . ILE A 1 306 ? 11.638 15.530 -5.221 1.00 74.06 306 ILE A CA 1
ATOM 2381 C C . ILE A 1 306 ? 12.755 16.261 -4.466 1.00 74.06 306 ILE A C 1
ATOM 2383 O O . ILE A 1 306 ? 13.857 15.735 -4.324 1.00 74.06 306 ILE A O 1
ATOM 2387 N N . GLN A 1 307 ? 12.475 17.445 -3.920 1.00 70.38 307 GLN A N 1
ATOM 2388 C CA . GLN A 1 307 ? 13.444 18.221 -3.150 1.00 70.38 307 GLN A CA 1
ATOM 2389 C C . GLN A 1 307 ? 13.849 17.506 -1.853 1.00 70.38 307 GLN A C 1
ATOM 2391 O O . GLN A 1 307 ? 15.031 17.476 -1.507 1.00 70.38 307 GLN A O 1
ATOM 2396 N N . ALA A 1 308 ? 12.895 16.882 -1.156 1.00 69.44 308 ALA A N 1
ATOM 2397 C CA . ALA A 1 308 ? 13.177 16.096 0.041 1.00 69.44 308 ALA A CA 1
ATOM 2398 C C . ALA A 1 308 ? 14.069 14.875 -0.249 1.00 69.44 308 ALA A C 1
ATOM 2400 O O . ALA A 1 308 ? 14.852 14.481 0.616 1.00 69.44 308 ALA A O 1
ATOM 2401 N N . LEU A 1 309 ? 13.968 14.292 -1.447 1.00 72.19 309 LEU A N 1
ATOM 2402 C CA . LEU A 1 309 ? 14.776 13.148 -1.875 1.00 72.19 309 LEU A CA 1
ATOM 2403 C C . LEU A 1 309 ? 16.156 13.549 -2.398 1.00 72.19 309 LEU A C 1
ATOM 2405 O O . LEU A 1 309 ? 17.141 12.895 -2.066 1.00 72.19 309 LEU A O 1
ATOM 2409 N N . ASN A 1 310 ? 16.263 14.667 -3.117 1.00 65.50 310 ASN A N 1
ATOM 2410 C CA . ASN A 1 310 ? 17.549 15.187 -3.592 1.00 65.50 310 ASN A CA 1
ATOM 2411 C C . ASN A 1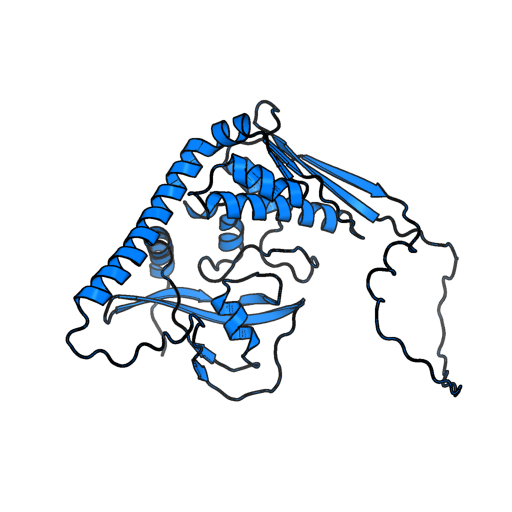 310 ? 18.528 15.473 -2.445 1.00 65.50 310 ASN A C 1
ATOM 2413 O O . ASN A 1 310 ? 19.710 15.156 -2.554 1.00 65.50 310 ASN A O 1
ATOM 2417 N N . ASN A 1 311 ? 18.037 15.979 -1.310 1.00 59.19 311 ASN A N 1
ATOM 2418 C CA . ASN A 1 311 ? 18.862 16.197 -0.115 1.00 59.19 311 ASN A CA 1
ATOM 2419 C C . ASN A 1 311 ? 19.418 14.895 0.496 1.00 59.19 311 ASN A C 1
ATOM 2421 O O . ASN A 1 311 ? 20.351 14.946 1.292 1.00 59.19 311 ASN A O 1
ATOM 2425 N N . LYS A 1 312 ? 18.837 13.737 0.155 1.00 55.81 312 LYS A N 1
ATOM 2426 C CA . LYS A 1 312 ? 19.291 12.405 0.579 1.00 55.81 312 LYS A CA 1
ATOM 2427 C C . LYS A 1 312 ? 20.399 11.856 -0.342 1.00 55.81 312 LYS A C 1
ATOM 2429 O O . LYS A 1 312 ? 21.233 11.087 0.120 1.00 55.81 312 LYS A O 1
ATOM 2434 N N . ILE A 1 313 ? 20.415 12.244 -1.624 1.00 51.84 313 ILE A N 1
ATOM 2435 C CA . ILE A 1 313 ? 21.293 11.674 -2.671 1.00 51.84 313 ILE A CA 1
ATOM 2436 C C . ILE A 1 313 ? 22.633 12.405 -2.798 1.00 51.84 313 ILE A C 1
ATOM 2438 O O . ILE A 1 313 ? 23.614 11.806 -3.231 1.00 51.84 313 ILE A O 1
ATOM 2442 N N . THR A 1 314 ? 22.742 13.645 -2.316 1.00 43.59 314 THR A N 1
ATOM 2443 C CA . THR A 1 314 ? 24.021 14.382 -2.237 1.00 43.59 314 THR A CA 1
ATOM 2444 C C . THR A 1 314 ? 25.082 13.719 -1.337 1.00 43.59 314 THR A C 1
ATOM 2446 O O . THR A 1 314 ? 26.196 14.226 -1.239 1.00 43.59 314 THR A O 1
ATOM 2449 N N . ALA A 1 315 ? 24.768 12.578 -0.712 1.00 39.44 315 ALA A N 1
ATOM 2450 C CA . ALA A 1 315 ? 25.682 11.750 0.071 1.00 39.44 315 ALA A CA 1
ATOM 2451 C C . ALA A 1 315 ? 26.326 10.577 -0.705 1.00 39.44 315 ALA A C 1
ATOM 2453 O O . ALA A 1 315 ? 27.148 9.872 -0.122 1.00 39.44 315 ALA A O 1
ATOM 2454 N N . PHE A 1 316 ? 26.002 10.357 -1.989 1.00 37.50 316 PHE A N 1
ATOM 2455 C CA . PHE A 1 316 ? 26.585 9.267 -2.786 1.00 37.50 316 PHE A CA 1
ATOM 2456 C C . PHE A 1 316 ? 27.362 9.784 -4.009 1.00 37.50 316 PHE A C 1
ATOM 2458 O O . PHE A 1 316 ? 26.862 10.650 -4.732 1.00 37.50 316 PHE A O 1
ATOM 2465 N N . PRO A 1 317 ? 28.590 9.283 -4.258 1.00 32.72 317 PRO A N 1
ATOM 2466 C CA . PRO A 1 317 ? 29.412 9.730 -5.372 1.00 32.72 317 PRO A CA 1
ATOM 2467 C C . PRO A 1 317 ? 28.798 9.304 -6.708 1.00 32.72 317 PRO A C 1
ATOM 2469 O O . PRO A 1 317 ? 28.363 8.171 -6.902 1.00 32.72 317 PRO A O 1
ATOM 2472 N N . SER A 1 318 ? 28.791 10.249 -7.640 1.00 35.19 318 SER A N 1
ATOM 2473 C CA . SER A 1 318 ? 28.363 10.080 -9.021 1.00 35.19 318 SER A CA 1
ATOM 2474 C C . SER A 1 318 ? 29.378 9.251 -9.813 1.00 35.19 318 SER A C 1
ATOM 2476 O O . SER A 1 318 ? 30.357 9.794 -10.323 1.00 35.19 318 SER A O 1
ATOM 2478 N N . SER A 1 319 ? 29.146 7.950 -9.944 1.00 37.31 319 SER A N 1
ATOM 2479 C CA . SER A 1 319 ? 29.719 7.103 -11.000 1.00 37.31 319 SER A CA 1
ATOM 2480 C C . SER A 1 319 ? 28.856 5.831 -11.085 1.00 37.31 319 SER A C 1
ATOM 2482 O O . SER A 1 319 ? 28.430 5.314 -10.058 1.00 37.31 319 SER A O 1
ATOM 2484 N N . PHE A 1 320 ? 28.352 5.365 -12.230 1.00 35.72 320 PHE A N 1
ATOM 2485 C CA . PHE A 1 320 ? 28.988 4.891 -13.472 1.00 35.72 320 PHE A CA 1
ATOM 2486 C C . PHE A 1 320 ? 27.867 4.539 -14.505 1.00 35.72 320 PHE A C 1
ATOM 2488 O O . PHE A 1 320 ? 26.691 4.671 -14.150 1.00 35.72 320 PHE A O 1
ATOM 2495 N N . PRO A 1 321 ? 28.213 3.897 -15.643 1.00 38.28 321 PRO A N 1
ATOM 2496 C CA . PRO A 1 321 ? 28.427 4.450 -16.986 1.00 38.28 321 PRO A CA 1
ATOM 2497 C C . PRO A 1 321 ? 27.150 4.736 -17.804 1.00 38.28 321 PRO A C 1
ATOM 2499 O O . PRO A 1 321 ? 26.053 4.270 -17.424 1.00 38.28 321 PRO A O 1
#

Organism: NCBI:txid210225